Protein AF-A0A954GT41-F1 (afdb_monomer)

Nearest PDB structures (foldseek):
  7qv3-assembly1_w  TM=4.755E-01  e=2.250E+00  Bacillus subtilis subsp. subtilis str. 168
  8rwl-assembly1_B-2  TM=5.330E-01  e=7.667E+00  Methanopyrus kandleri
  9end-assembly1_A  TM=4.929E-01  e=8.667E+00  Methanopyrus kandleri

Foldseek 3Di:
DDDDDDDPPDDDDDDDDDDDDPPPPPDDPRADEWEWEQALAFIDTNLQDGDDPVRVLVVLQPDPDAQRYEYEYEYAPNCVVVCVVVVVVVVVVVCVVVSSYNYYHYHYAPNQLNVLRNPDNDNVSSDFDPVQKQKAFEAFPVRAGDWFKKKFKAWFRDPVDPAQEDEFEDDLQDTPRCSNTDIDTQHPRRMDIDGDDPPTWIKMWITDNQRAIFIGTPVVCVVHRYTYGDGDDDDDDDDDDPPDPDDDDWDWDWDPDDPSGGIYIYGYDVVVVVVVVVVVVVVDD

pLDDT: mean 80.92, std 22.07, range [23.19, 98.75]

Mean predicted aligned error: 10.31 Å

Radius of gyration: 21.79 Å; Cα contacts (8 Å, |Δi|>4): 474; chains: 1; bounding box: 55×45×55 Å

Structure (mmCIF, N/CA/C/O backbone):
data_AF-A0A954GT41-F1
#
_entry.id   AF-A0A954GT41-F1
#
loop_
_atom_site.group_PDB
_atom_site.id
_atom_site.type_symbol
_atom_site.label_atom_id
_atom_site.label_alt_id
_atom_site.label_comp_id
_atom_site.label_asym_id
_atom_site.label_entity_id
_atom_site.label_seq_id
_atom_site.pdbx_PDB_ins_code
_atom_site.Cartn_x
_atom_site.Cartn_y
_atom_site.Cartn_z
_atom_site.occupancy
_atom_site.B_iso_or_equiv
_atom_site.auth_seq_id
_atom_site.auth_comp_id
_atom_site.auth_asym_id
_atom_site.auth_atom_id
_atom_site.pdbx_PDB_model_num
ATOM 1 N N . MET A 1 1 ? 7.060 -21.396 -11.805 1.00 31.86 1 MET A N 1
ATOM 2 C CA . MET A 1 1 ? 6.101 -21.043 -10.735 1.00 31.86 1 MET A CA 1
ATOM 3 C C . MET A 1 1 ? 4.847 -20.496 -11.400 1.00 31.86 1 MET A C 1
ATOM 5 O O . MET A 1 1 ? 4.968 -19.673 -12.294 1.00 31.86 1 MET A O 1
ATOM 9 N N . SER A 1 2 ? 3.687 -21.066 -11.076 1.00 24.02 2 SER A N 1
ATOM 10 C CA . SER A 1 2 ? 2.412 -20.872 -11.783 1.00 24.02 2 SER A CA 1
ATOM 11 C C . SER A 1 2 ? 1.725 -19.579 -11.338 1.00 24.02 2 SER A C 1
ATOM 13 O O . SER A 1 2 ? 1.375 -19.460 -10.168 1.00 24.02 2 SER A O 1
ATOM 15 N N . VAL A 1 3 ? 1.508 -18.632 -12.254 1.00 31.17 3 VAL A N 1
ATOM 16 C CA . VAL A 1 3 ? 0.655 -17.455 -12.025 1.00 31.17 3 VAL A CA 1
ATOM 17 C C . VAL A 1 3 ? -0.793 -17.866 -12.289 1.00 31.17 3 VAL A C 1
ATOM 19 O O . VAL A 1 3 ? -1.130 -18.277 -13.398 1.00 31.17 3 VAL A O 1
ATOM 22 N N . GLN A 1 4 ? -1.649 -17.787 -11.270 1.00 28.09 4 GLN A N 1
ATOM 23 C CA . GLN A 1 4 ? -3.093 -17.951 -11.434 1.00 28.09 4 GLN A CA 1
ATOM 24 C C . GLN A 1 4 ? -3.654 -16.752 -12.206 1.00 28.09 4 GLN A C 1
ATOM 26 O O . GLN A 1 4 ? -3.655 -15.626 -11.711 1.00 28.09 4 GLN A O 1
ATOM 31 N N . CYS A 1 5 ? -4.168 -17.004 -13.411 1.00 27.25 5 CYS A N 1
ATOM 32 C CA . CYS A 1 5 ? -5.147 -16.117 -14.029 1.00 27.25 5 CYS A CA 1
ATOM 33 C C . CYS A 1 5 ? -6.387 -16.106 -13.126 1.00 27.25 5 CYS A C 1
ATOM 35 O O . CYS A 1 5 ? -6.943 -17.165 -12.831 1.00 27.25 5 CYS A O 1
ATOM 37 N N . ARG A 1 6 ? -6.804 -14.931 -12.645 1.00 33.41 6 ARG A N 1
ATOM 38 C CA . ARG A 1 6 ? -8.029 -14.795 -11.847 1.00 33.41 6 ARG A CA 1
ATOM 39 C C . ARG A 1 6 ? -9.243 -15.087 -12.732 1.00 33.41 6 ARG A C 1
ATOM 41 O O . ARG A 1 6 ? -9.696 -14.215 -13.464 1.00 33.41 6 ARG A O 1
ATOM 48 N N . ALA A 1 7 ? -9.772 -16.303 -12.643 1.00 27.45 7 ALA A N 1
ATOM 49 C CA . ALA A 1 7 ? -11.133 -16.603 -13.062 1.00 27.45 7 ALA A CA 1
ATOM 50 C C . ALA A 1 7 ? -12.075 -16.202 -11.917 1.00 27.45 7 ALA A C 1
ATOM 52 O O . ALA A 1 7 ? -12.096 -16.840 -10.865 1.00 27.45 7 ALA A O 1
ATOM 53 N N . LEU A 1 8 ? -12.831 -15.119 -12.099 1.00 29.30 8 LEU A N 1
ATOM 54 C CA . LEU A 1 8 ? -13.978 -14.804 -11.247 1.00 29.30 8 LEU A CA 1
ATOM 55 C C . LEU A 1 8 ? -15.104 -15.780 -11.608 1.00 29.30 8 LEU A C 1
ATOM 57 O O . LEU A 1 8 ? -15.900 -15.523 -12.507 1.00 29.30 8 LEU A O 1
ATOM 61 N N . ALA A 1 9 ? -15.154 -16.924 -10.926 1.00 24.55 9 ALA A N 1
ATOM 62 C CA . ALA A 1 9 ? -16.290 -17.832 -11.004 1.00 24.55 9 ALA A CA 1
ATOM 63 C C . ALA A 1 9 ? -17.460 -17.234 -10.206 1.00 24.55 9 ALA A C 1
ATOM 65 O O . ALA A 1 9 ? -17.608 -17.472 -9.010 1.00 24.55 9 ALA A O 1
ATOM 66 N N . VAL A 1 10 ? -18.293 -16.430 -10.869 1.00 28.48 10 VAL A N 1
ATOM 67 C CA . VAL A 1 10 ? -19.591 -16.026 -10.319 1.00 28.48 10 VAL A CA 1
ATOM 68 C C . VAL A 1 10 ? -20.533 -17.219 -10.441 1.00 28.48 10 VAL A C 1
ATOM 70 O O . VAL A 1 10 ? -20.985 -17.577 -11.526 1.00 28.48 10 VAL A O 1
ATOM 73 N N . SER A 1 11 ? -20.815 -17.856 -9.308 1.00 26.33 11 SER A N 1
ATOM 74 C CA . SER A 1 11 ? -21.839 -18.890 -9.203 1.00 26.33 11 SER A CA 1
ATOM 75 C C . SER A 1 11 ? -23.217 -18.222 -9.270 1.00 26.33 11 SER A C 1
ATOM 77 O O . SER A 1 11 ? -23.680 -17.649 -8.286 1.00 26.33 11 SER A O 1
ATOM 79 N N . MET A 1 12 ? -23.871 -18.256 -10.435 1.00 26.44 12 MET A N 1
ATOM 80 C CA . MET A 1 12 ? -25.303 -17.964 -10.546 1.00 26.44 12 MET A CA 1
ATOM 81 C C . MET A 1 12 ? -26.075 -19.232 -10.885 1.00 26.44 12 MET A C 1
ATOM 83 O O . MET A 1 12 ? -25.913 -19.850 -11.937 1.00 26.44 12 MET A O 1
ATOM 87 N N . LEU A 1 13 ? -26.953 -19.591 -9.956 1.00 25.86 13 LEU A N 1
ATOM 88 C CA . LEU A 1 13 ? -27.969 -20.608 -10.121 1.00 25.86 13 LEU A CA 1
ATOM 89 C C . LEU A 1 13 ? -29.106 -20.059 -11.009 1.00 25.86 13 LEU A C 1
ATOM 91 O O . LEU A 1 13 ? -29.723 -19.053 -10.677 1.00 25.86 13 LEU A O 1
ATOM 95 N N . ALA A 1 14 ? -29.406 -20.815 -12.067 1.00 26.77 14 ALA A N 1
ATOM 96 C CA . ALA A 1 14 ? -30.676 -20.923 -12.797 1.00 26.77 14 ALA A CA 1
ATOM 97 C C . ALA A 1 14 ? -31.157 -19.776 -13.720 1.00 26.77 14 ALA A C 1
ATOM 99 O O . ALA A 1 14 ? -31.756 -18.799 -13.287 1.00 26.77 14 ALA A O 1
ATOM 100 N N . CYS A 1 15 ? -31.170 -20.065 -15.027 1.00 23.19 15 CYS A N 1
ATOM 101 C CA . CYS A 1 15 ? -32.440 -20.214 -15.751 1.00 23.19 15 CYS A CA 1
ATOM 102 C C . CYS A 1 15 ? -32.255 -21.098 -16.993 1.00 23.19 15 CYS A C 1
ATOM 104 O O . CYS A 1 15 ? -31.538 -20.761 -17.930 1.00 23.19 15 CYS A O 1
ATOM 106 N N . LEU A 1 16 ? -32.904 -22.262 -16.979 1.00 28.22 16 LEU A N 1
ATOM 107 C CA . LEU A 1 16 ? -32.951 -23.193 -18.097 1.00 28.22 16 LEU A CA 1
ATOM 108 C C . LEU A 1 16 ? -34.039 -22.706 -19.070 1.00 28.22 16 LEU A C 1
ATOM 110 O O . LEU A 1 16 ? -35.223 -22.917 -18.820 1.00 28.22 16 LEU A O 1
ATOM 114 N N . VAL A 1 17 ? -33.656 -22.062 -20.174 1.00 27.36 17 VAL A N 1
ATOM 115 C CA . VAL A 1 17 ? -34.543 -21.883 -21.334 1.00 27.36 17 VAL A CA 1
ATOM 116 C C . VAL A 1 17 ? -34.013 -22.764 -22.456 1.00 27.36 17 VAL A C 1
ATOM 118 O O . VAL A 1 17 ? -32.993 -22.488 -23.081 1.00 27.36 17 VAL A O 1
ATOM 121 N N . LEU A 1 18 ? -34.713 -23.876 -22.674 1.00 33.94 18 LEU A N 1
ATOM 122 C CA . LEU A 1 18 ? -34.523 -24.766 -23.810 1.00 33.94 18 LEU A CA 1
ATOM 123 C C . LEU A 1 18 ? -34.956 -24.043 -25.089 1.00 33.94 18 LEU A C 1
ATOM 125 O O . LEU A 1 18 ? -36.138 -24.055 -25.405 1.00 33.94 18 LEU A O 1
ATOM 129 N N . TYR A 1 19 ? -34.021 -23.464 -25.841 1.00 29.47 19 TYR A N 1
ATOM 130 C CA . TYR A 1 19 ? -34.183 -23.272 -27.285 1.00 29.47 19 TYR A CA 1
ATOM 131 C C . TYR A 1 19 ? -32.833 -23.423 -27.991 1.00 29.47 19 TYR A C 1
ATOM 133 O O . TYR A 1 19 ? -31.827 -22.840 -27.599 1.00 29.47 19 TYR A O 1
ATOM 141 N N . GLY A 1 20 ? -32.814 -24.294 -29.001 1.00 32.44 20 GLY A N 1
ATOM 142 C CA . GLY A 1 20 ? -31.617 -24.726 -29.710 1.00 32.44 20 GLY A CA 1
ATOM 143 C C . GLY A 1 20 ? -30.886 -23.583 -30.410 1.00 32.44 20 GLY A C 1
ATOM 144 O O . GLY A 1 20 ? -31.425 -22.931 -31.296 1.00 32.44 20 GLY A O 1
ATOM 145 N N . GLY A 1 21 ? -29.624 -23.409 -30.036 1.00 27.28 21 GLY 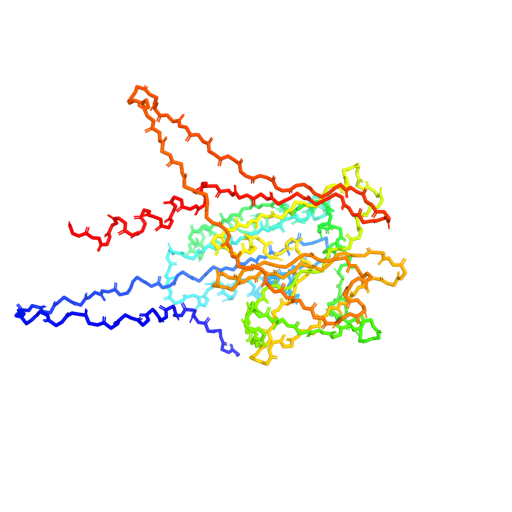A N 1
ATOM 146 C CA . GLY A 1 21 ? -28.668 -22.520 -30.679 1.00 27.28 21 GLY A CA 1
ATOM 147 C C . GLY A 1 21 ? -27.420 -22.460 -29.811 1.00 27.28 21 GLY A C 1
ATOM 148 O O . GLY A 1 21 ? -27.446 -21.876 -28.735 1.00 27.28 21 GLY A O 1
ATOM 149 N N . ARG A 1 22 ? -26.334 -23.116 -30.235 1.00 29.84 22 ARG A N 1
ATOM 150 C CA . ARG A 1 22 ? -25.018 -23.000 -29.588 1.00 29.84 22 ARG A CA 1
ATOM 151 C C . ARG A 1 22 ? -24.568 -21.535 -29.660 1.00 29.84 22 ARG A C 1
ATOM 153 O O . ARG A 1 22 ? -23.962 -21.138 -30.648 1.00 29.84 22 ARG A O 1
ATOM 160 N N . SER A 1 23 ? -24.847 -20.754 -28.622 1.00 30.47 23 SER A N 1
ATOM 161 C CA . SER A 1 23 ? -24.095 -19.538 -28.329 1.00 30.47 23 SER A CA 1
ATOM 162 C C . SER A 1 23 ? -22.904 -19.955 -27.479 1.00 30.47 23 SER A C 1
ATOM 164 O O . SER A 1 23 ? -23.023 -20.201 -26.280 1.00 30.47 23 SER A O 1
ATOM 166 N N . VAL A 1 24 ? -21.760 -20.148 -28.133 1.00 30.77 24 VAL A N 1
ATOM 167 C CA . VAL A 1 24 ? -20.475 -20.216 -27.440 1.00 30.77 24 VAL A CA 1
ATOM 168 C C . VAL A 1 24 ? -20.160 -18.772 -27.074 1.00 30.77 24 VAL A C 1
ATOM 170 O O . VAL A 1 24 ? -19.667 -18.021 -27.913 1.00 30.77 24 VAL A O 1
ATOM 173 N N . MET A 1 25 ? -20.525 -18.353 -25.861 1.00 30.89 25 MET A N 1
ATOM 174 C CA . MET A 1 25 ? -20.017 -17.101 -25.310 1.00 30.89 25 MET A CA 1
ATOM 175 C C . MET A 1 25 ? -18.508 -17.277 -25.175 1.00 30.89 25 MET A C 1
ATOM 177 O O . MET A 1 25 ? -18.042 -18.038 -24.331 1.00 30.89 25 MET A O 1
ATOM 181 N N . ALA A 1 26 ? -17.751 -16.665 -26.081 1.00 33.31 26 ALA A N 1
ATOM 182 C CA . ALA A 1 26 ? -16.314 -16.576 -25.933 1.00 33.31 26 ALA A CA 1
ATOM 183 C C . ALA A 1 26 ? -16.053 -15.730 -24.682 1.00 33.31 26 ALA A C 1
ATOM 185 O O . ALA A 1 26 ? -16.355 -14.537 -24.681 1.00 33.31 26 ALA A O 1
ATOM 186 N N . GLU A 1 27 ? -15.550 -16.356 -23.616 1.00 39.56 27 GLU A N 1
ATOM 187 C CA . GLU A 1 27 ? -14.891 -15.629 -22.532 1.00 39.56 27 GLU A CA 1
ATOM 188 C C . GLU A 1 27 ? -13.861 -14.702 -23.180 1.00 39.56 27 GLU A C 1
ATOM 190 O O . GLU A 1 27 ? -12.984 -15.156 -23.923 1.00 39.56 27 GLU A O 1
ATOM 195 N N . GLU A 1 28 ? -13.994 -13.392 -22.965 1.00 44.53 28 GLU A N 1
ATOM 196 C CA . GLU A 1 28 ? -12.934 -12.480 -23.367 1.00 44.53 28 GLU A CA 1
ATOM 197 C C . GLU A 1 28 ? -11.640 -12.917 -22.668 1.00 44.53 28 GLU A C 1
ATOM 199 O O . GLU A 1 28 ? -11.657 -13.164 -21.458 1.00 44.53 28 GLU A O 1
ATOM 204 N N . PRO A 1 29 ? -10.517 -13.040 -23.396 1.00 46.19 29 PRO A N 1
ATOM 205 C CA . PRO A 1 29 ? -9.272 -13.466 -22.783 1.00 46.19 29 PRO A CA 1
ATOM 206 C C . PRO A 1 29 ? -8.883 -12.478 -21.681 1.00 46.19 29 PRO A C 1
ATOM 208 O O . PRO A 1 29 ? -8.817 -11.272 -21.927 1.00 46.19 29 PRO A O 1
ATOM 211 N N . ALA A 1 30 ? -8.616 -13.001 -20.481 1.00 52.28 30 ALA A N 1
ATOM 212 C CA . ALA A 1 30 ? -8.139 -12.220 -19.345 1.00 52.28 30 ALA A CA 1
ATOM 213 C C . ALA A 1 30 ? -6.923 -11.365 -19.752 1.00 52.28 30 ALA A C 1
ATOM 215 O O . ALA A 1 30 ? -5.971 -11.888 -20.344 1.00 52.28 30 ALA A O 1
ATOM 216 N N . SER A 1 31 ? -6.954 -10.060 -19.451 1.00 58.28 31 SER A N 1
ATOM 217 C CA . SER A 1 31 ? -5.771 -9.208 -19.590 1.00 58.28 31 SER A CA 1
ATOM 218 C C . SER A 1 31 ? -4.722 -9.645 -18.570 1.00 58.28 31 SER A C 1
ATOM 220 O O . SER A 1 31 ? -5.033 -9.942 -17.415 1.00 58.28 31 SER A O 1
ATOM 222 N N . CYS A 1 32 ? -3.472 -9.747 -19.011 1.00 65.56 32 CYS A N 1
ATOM 223 C CA . CYS A 1 32 ? -2.341 -10.002 -18.133 1.00 65.56 32 CYS A CA 1
ATOM 224 C C . CYS A 1 32 ? -1.649 -8.670 -17.858 1.00 65.56 32 CYS A C 1
ATOM 226 O O . CYS A 1 32 ? -0.689 -8.312 -18.533 1.00 65.56 32 CYS A O 1
ATOM 228 N N . ASP A 1 33 ? -2.160 -7.933 -16.879 1.00 82.69 33 ASP A N 1
ATOM 229 C CA . ASP A 1 33 ? -1.591 -6.650 -16.474 1.00 82.69 33 ASP A CA 1
ATOM 230 C C . ASP A 1 33 ? -0.697 -6.846 -15.244 1.00 82.69 33 ASP A C 1
ATOM 232 O O . ASP A 1 33 ? -1.011 -7.642 -14.355 1.00 82.69 33 ASP A O 1
ATOM 236 N N . PHE A 1 34 ? 0.432 -6.139 -15.199 1.00 88.94 34 PHE A N 1
ATOM 237 C CA . PHE A 1 34 ? 1.260 -6.052 -13.996 1.00 88.94 34 PHE A CA 1
ATOM 238 C C . PHE A 1 34 ? 1.882 -4.669 -13.846 1.00 88.94 34 PHE A C 1
ATOM 240 O O . PHE A 1 34 ? 2.013 -3.901 -14.805 1.00 88.94 34 PHE A O 1
ATOM 247 N N . SER A 1 35 ? 2.298 -4.369 -12.625 1.00 93.88 35 SER A N 1
ATOM 248 C CA . SER A 1 35 ? 2.938 -3.118 -12.259 1.00 93.88 35 SER A CA 1
ATOM 249 C C . SER A 1 35 ? 4.426 -3.296 -11.991 1.00 93.88 35 SER A C 1
ATOM 251 O O . SER A 1 35 ? 4.867 -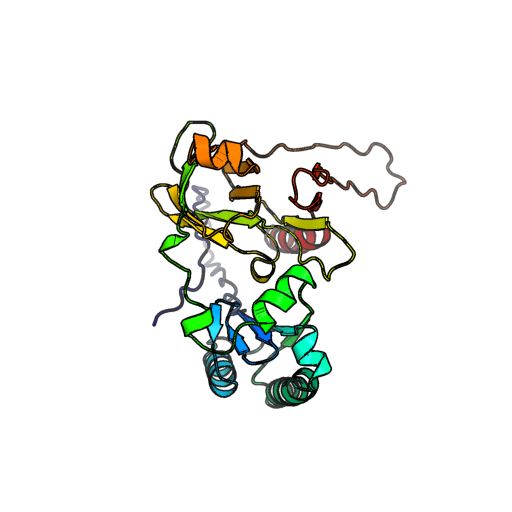4.298 -11.426 1.00 93.88 35 SER A O 1
ATOM 253 N N . VAL A 1 36 ? 5.206 -2.285 -12.356 1.00 96.31 36 VAL A N 1
ATOM 254 C CA . VAL A 1 36 ? 6.630 -2.177 -12.046 1.00 96.31 36 VAL A CA 1
ATOM 255 C C . VAL A 1 36 ? 6.866 -0.858 -11.334 1.00 96.31 36 VAL A C 1
ATOM 257 O O . VAL A 1 36 ? 6.610 0.212 -11.890 1.00 96.31 36 VAL A O 1
ATOM 260 N N . VAL A 1 37 ? 7.402 -0.925 -10.120 1.00 97.38 37 VAL A N 1
ATOM 261 C CA . VAL A 1 37 ? 7.930 0.256 -9.441 1.00 97.38 37 VAL A CA 1
ATOM 262 C C . VAL A 1 37 ? 9.377 0.449 -9.874 1.00 97.38 37 VAL A C 1
ATOM 264 O O . VAL A 1 37 ? 10.240 -0.402 -9.658 1.00 97.38 37 VAL A O 1
ATOM 267 N N . VAL A 1 38 ? 9.641 1.586 -10.505 1.00 97.50 38 VAL A N 1
ATOM 268 C CA . VAL A 1 38 ? 10.973 2.049 -10.873 1.00 97.50 38 VAL A CA 1
ATOM 269 C C . VAL A 1 38 ? 11.489 2.914 -9.728 1.00 97.50 38 VAL A C 1
ATOM 271 O O . VAL A 1 38 ? 11.198 4.109 -9.666 1.00 97.50 38 VAL A O 1
ATOM 274 N N . ALA A 1 39 ? 12.231 2.285 -8.818 1.00 97.25 39 ALA A N 1
ATOM 275 C CA . ALA A 1 39 ? 12.845 2.930 -7.664 1.00 97.25 39 ALA A CA 1
ATOM 276 C C . ALA A 1 39 ? 14.279 3.385 -7.970 1.00 97.25 39 ALA A C 1
ATOM 278 O O . ALA A 1 39 ? 14.892 2.963 -8.960 1.00 97.25 39 ALA A O 1
ATOM 279 N N . LYS A 1 40 ? 14.845 4.219 -7.093 1.00 96.62 40 LYS A N 1
ATOM 280 C CA . LYS A 1 40 ? 16.199 4.775 -7.221 1.00 96.62 40 LYS A CA 1
ATOM 281 C C . LYS A 1 40 ? 17.251 3.715 -7.543 1.00 96.62 40 LYS A C 1
ATOM 283 O O . LYS A 1 40 ? 18.024 3.894 -8.484 1.00 96.62 40 LYS A O 1
ATOM 288 N N . HIS A 1 41 ? 17.248 2.609 -6.800 1.00 96.69 41 HIS A N 1
ATOM 289 C CA . HIS A 1 41 ? 18.272 1.566 -6.892 1.00 96.69 41 HIS A CA 1
ATOM 290 C C . HIS A 1 41 ? 17.798 0.358 -7.712 1.00 96.69 41 HIS A C 1
ATOM 292 O O . HIS A 1 41 ? 18.508 -0.086 -8.609 1.00 96.69 41 HIS A O 1
ATOM 298 N N . VAL A 1 42 ? 16.547 -0.082 -7.545 1.00 97.19 42 VAL A N 1
ATOM 299 C CA . VAL A 1 42 ? 16.034 -1.349 -8.111 1.00 97.19 42 VAL A CA 1
ATOM 300 C C . VAL A 1 42 ? 14.806 -1.171 -9.018 1.00 97.19 42 VAL A C 1
ATOM 302 O O . VAL A 1 42 ? 14.261 -0.072 -9.126 1.00 97.19 42 VAL A O 1
ATOM 305 N N . LEU A 1 43 ? 14.403 -2.232 -9.723 1.00 97.81 43 LEU A N 1
ATOM 306 C CA . LEU A 1 43 ? 13.068 -2.373 -10.318 1.00 97.81 43 LEU A CA 1
ATOM 307 C C . LEU A 1 43 ? 12.302 -3.402 -9.497 1.00 97.81 43 LEU A C 1
ATOM 309 O O . LEU A 1 43 ? 12.869 -4.440 -9.167 1.00 97.81 43 LEU A O 1
ATOM 313 N N . LEU A 1 44 ? 11.043 -3.123 -9.173 1.00 97.44 44 LEU A N 1
ATOM 314 C CA . LEU A 1 44 ? 10.231 -4.002 -8.337 1.00 97.44 44 LEU A CA 1
ATOM 315 C C . LEU A 1 44 ? 8.960 -4.420 -9.065 1.00 97.44 44 LEU A C 1
ATOM 317 O O . LEU A 1 44 ? 8.085 -3.590 -9.321 1.00 97.44 44 LEU A O 1
ATOM 321 N N . LEU A 1 45 ? 8.838 -5.711 -9.355 1.00 95.25 45 LEU A N 1
ATOM 322 C CA . LEU A 1 45 ? 7.615 -6.302 -9.878 1.00 95.25 45 LEU A CA 1
ATOM 323 C C . LEU A 1 45 ? 6.560 -6.337 -8.768 1.00 95.25 45 LEU A C 1
ATOM 325 O O . LEU A 1 45 ? 6.818 -6.836 -7.670 1.00 95.25 45 LEU A O 1
ATOM 329 N N . GLU A 1 46 ? 5.388 -5.760 -9.043 1.00 92.88 46 GLU A N 1
ATOM 330 C CA . GLU A 1 46 ? 4.280 -5.608 -8.085 1.00 92.88 46 GLU A CA 1
ATOM 331 C C . GLU A 1 46 ? 4.709 -4.994 -6.740 1.00 92.88 46 GLU A C 1
ATOM 333 O O . GLU A 1 46 ? 4.109 -5.254 -5.696 1.00 92.88 46 GLU A O 1
ATOM 338 N N . GLY A 1 47 ? 5.794 -4.208 -6.747 1.00 93.12 47 GLY A N 1
ATOM 339 C CA . GLY A 1 47 ? 6.367 -3.614 -5.542 1.00 93.12 47 GLY A CA 1
ATOM 340 C C . GLY A 1 47 ? 6.918 -4.624 -4.525 1.00 93.12 47 GLY A C 1
ATOM 341 O O . GLY A 1 47 ? 7.108 -4.246 -3.371 1.00 93.12 47 GLY A O 1
ATOM 342 N N . ARG A 1 48 ? 7.125 -5.894 -4.904 1.00 92.94 48 ARG A N 1
ATOM 343 C CA . ARG A 1 48 ? 7.431 -6.998 -3.971 1.00 92.94 48 ARG A CA 1
ATOM 344 C C . ARG A 1 48 ? 8.657 -7.827 -4.334 1.00 92.94 48 ARG A C 1
ATOM 346 O O . ARG A 1 48 ? 9.207 -8.473 -3.451 1.00 92.94 48 ARG A O 1
ATOM 353 N N . GLU A 1 49 ? 9.070 -7.833 -5.595 1.00 95.38 49 GLU A N 1
ATOM 354 C CA . GLU A 1 49 ? 10.175 -8.665 -6.078 1.00 95.38 49 GLU A CA 1
ATOM 355 C C . GLU A 1 49 ? 11.154 -7.813 -6.881 1.00 95.38 49 GLU A C 1
ATOM 357 O O . GLU A 1 49 ? 10.743 -7.156 -7.836 1.00 95.38 49 GLU A O 1
ATOM 362 N N . ILE A 1 50 ? 12.437 -7.812 -6.502 1.00 97.38 50 ILE A N 1
ATOM 363 C CA . ILE A 1 50 ? 13.473 -7.146 -7.300 1.00 97.38 50 ILE A CA 1
ATOM 364 C C . ILE A 1 50 ? 13.670 -7.936 -8.587 1.00 97.38 50 ILE A C 1
ATOM 366 O O . ILE A 1 50 ? 13.980 -9.123 -8.548 1.00 97.38 50 ILE A O 1
ATOM 370 N N . VAL A 1 51 ? 13.531 -7.249 -9.714 1.00 97.50 51 VAL A N 1
ATOM 371 C CA . VAL A 1 51 ? 13.679 -7.818 -11.054 1.00 97.50 51 VAL A CA 1
ATOM 372 C C . VAL A 1 51 ? 14.681 -7.013 -11.872 1.00 97.50 51 VAL A C 1
ATOM 374 O O . VAL A 1 51 ? 14.911 -5.826 -11.627 1.00 97.50 51 VAL A O 1
ATOM 377 N N . SER A 1 52 ? 15.287 -7.650 -12.865 1.00 96.62 52 SER A N 1
ATOM 378 C CA . SER A 1 52 ? 16.040 -6.962 -13.909 1.00 96.62 52 SER A CA 1
ATOM 379 C C . SER A 1 52 ? 15.110 -6.466 -15.024 1.00 96.62 52 SER A C 1
ATOM 381 O O . SER A 1 52 ? 13.921 -6.786 -15.077 1.00 96.62 52 SER A O 1
ATOM 383 N N . TRP A 1 53 ? 15.654 -5.666 -15.942 1.00 95.19 53 TRP A N 1
ATOM 384 C CA . TRP A 1 53 ? 14.920 -5.294 -17.152 1.00 95.19 53 TRP A CA 1
ATOM 385 C C . TRP A 1 53 ? 14.621 -6.511 -18.042 1.00 95.19 53 TRP A C 1
ATOM 387 O O . TRP A 1 53 ? 13.512 -6.631 -18.560 1.00 95.19 53 TRP A O 1
ATOM 397 N N . ASP A 1 54 ? 15.578 -7.431 -18.165 1.00 94.44 54 ASP A N 1
ATOM 398 C CA . ASP A 1 54 ? 15.441 -8.632 -18.992 1.00 94.44 54 ASP A CA 1
ATOM 399 C C . ASP A 1 54 ? 14.326 -9.546 -18.457 1.00 94.44 54 ASP A C 1
ATOM 401 O O . ASP A 1 54 ? 13.561 -10.106 -19.241 1.00 94.44 54 ASP A O 1
ATOM 405 N N . ASP A 1 55 ? 14.157 -9.621 -17.130 1.00 94.75 55 ASP A N 1
ATOM 406 C CA . ASP A 1 55 ? 13.048 -10.352 -16.500 1.00 94.75 55 ASP A CA 1
ATOM 407 C C . ASP A 1 55 ? 11.684 -9.750 -16.876 1.00 94.75 55 ASP A C 1
ATOM 409 O O . ASP A 1 55 ? 10.735 -10.480 -17.175 1.00 94.75 55 ASP A O 1
ATOM 413 N N . ILE A 1 56 ? 11.574 -8.414 -16.896 1.00 92.12 56 ILE A N 1
ATOM 414 C CA . ILE A 1 56 ? 10.351 -7.707 -17.316 1.00 92.12 56 ILE A CA 1
ATOM 415 C C . ILE A 1 56 ? 10.060 -8.013 -18.783 1.00 92.12 56 ILE A C 1
ATOM 417 O O . ILE A 1 56 ? 8.935 -8.377 -19.126 1.00 92.12 56 ILE A O 1
ATOM 421 N N . GLU A 1 57 ? 11.063 -7.901 -19.650 1.00 90.25 57 GLU A N 1
ATOM 422 C CA . GLU A 1 57 ? 10.920 -8.182 -21.074 1.00 90.25 57 GLU A CA 1
ATOM 423 C C . GLU A 1 57 ? 10.502 -9.635 -21.329 1.00 90.25 57 GLU A C 1
ATOM 425 O O . GLU A 1 57 ? 9.558 -9.888 -22.086 1.00 90.25 57 GLU A O 1
ATOM 430 N N . GLN A 1 58 ? 11.144 -10.594 -20.659 1.00 89.31 58 GLN A N 1
ATOM 431 C CA . GLN A 1 58 ? 10.779 -12.004 -20.740 1.00 89.31 58 GLN A CA 1
ATOM 432 C C . GLN A 1 58 ? 9.336 -12.230 -20.273 1.00 89.31 58 GLN A C 1
ATOM 434 O O . GLN A 1 58 ? 8.584 -12.956 -20.930 1.00 89.31 58 GLN A O 1
ATOM 439 N N . LYS A 1 59 ? 8.923 -11.585 -19.175 1.00 88.25 59 LYS A N 1
ATOM 440 C CA . LYS A 1 59 ? 7.557 -11.680 -18.649 1.00 88.25 59 LYS A CA 1
ATOM 441 C C . LYS A 1 59 ? 6.535 -11.154 -19.652 1.00 88.25 59 LYS A C 1
ATOM 443 O O . LYS A 1 59 ? 5.556 -11.846 -19.919 1.00 88.25 59 LYS A O 1
ATOM 448 N N . VAL A 1 60 ? 6.783 -10.000 -20.267 1.00 86.31 60 VAL A N 1
ATOM 449 C CA . VAL A 1 60 ? 5.900 -9.448 -21.306 1.00 86.31 60 VAL A CA 1
ATOM 450 C C . VAL A 1 60 ? 5.820 -10.379 -22.518 1.00 86.31 60 VAL A C 1
ATOM 452 O O . VAL A 1 60 ? 4.727 -10.688 -22.988 1.00 86.31 60 VAL A O 1
ATOM 455 N N . ARG A 1 61 ? 6.961 -10.883 -23.005 1.00 85.00 61 ARG A N 1
ATOM 456 C CA . ARG A 1 61 ? 7.014 -11.816 -24.147 1.00 85.00 61 ARG A CA 1
ATOM 457 C C . ARG A 1 61 ? 6.294 -13.141 -23.869 1.00 85.00 61 ARG A C 1
ATOM 459 O O . ARG A 1 61 ? 5.874 -13.807 -24.810 1.00 85.00 61 ARG A O 1
ATOM 466 N N . SER A 1 62 ? 6.160 -13.529 -22.599 1.00 85.00 62 SER A N 1
ATOM 467 C CA . SER A 1 62 ? 5.460 -14.752 -22.187 1.00 85.00 62 SER A CA 1
ATOM 468 C C . SER A 1 62 ? 3.934 -14.643 -22.210 1.00 85.00 62 SER A C 1
ATOM 470 O O . SER A 1 62 ? 3.252 -15.649 -21.998 1.00 85.00 62 SER A O 1
ATOM 472 N N . PHE A 1 63 ? 3.376 -13.454 -22.453 1.00 78.81 63 PHE A N 1
ATOM 473 C CA . PHE A 1 63 ? 1.935 -13.287 -22.424 1.00 78.81 63 PHE A CA 1
ATOM 474 C C . PHE A 1 63 ? 1.232 -14.060 -23.553 1.00 78.81 63 PHE A C 1
ATOM 476 O O . PHE A 1 63 ? 1.590 -13.917 -24.723 1.00 78.81 63 PHE A O 1
ATOM 483 N N . PRO A 1 64 ? 0.197 -14.857 -23.224 1.00 68.50 64 PRO A N 1
ATOM 484 C CA . PRO A 1 64 ? -0.439 -15.774 -24.171 1.00 68.50 64 PRO A CA 1
ATOM 485 C C . PRO A 1 64 ? -1.276 -15.069 -25.247 1.00 68.50 64 PRO A C 1
ATOM 487 O O . PRO A 1 64 ? -1.521 -15.635 -26.308 1.00 68.50 64 PRO A O 1
ATOM 490 N N . ASN A 1 65 ? -1.713 -13.835 -24.989 1.00 59.47 65 ASN A N 1
ATOM 491 C CA . ASN A 1 65 ? -2.623 -13.083 -25.846 1.00 59.47 65 ASN A CA 1
ATOM 492 C C . ASN A 1 65 ? -1.969 -11.752 -26.195 1.00 59.47 65 ASN A C 1
ATOM 494 O O . ASN A 1 65 ? -1.658 -11.011 -25.276 1.00 59.47 65 ASN A O 1
ATOM 498 N N . GLY A 1 66 ? -1.770 -11.448 -27.481 1.00 56.84 66 GLY A N 1
ATOM 499 C CA . GLY A 1 66 ? -1.017 -10.275 -27.941 1.00 56.84 66 GLY A CA 1
ATOM 500 C C . GLY A 1 66 ? -1.514 -8.901 -27.430 1.00 56.84 66 GLY A C 1
ATOM 501 O O . GLY A 1 66 ? -1.258 -8.536 -26.287 1.00 56.84 66 GLY A O 1
ATOM 502 N N . PRO A 1 67 ? -2.148 -8.063 -28.270 1.00 53.09 67 PRO A N 1
ATOM 503 C CA . PRO A 1 67 ? -2.256 -6.615 -28.067 1.00 53.09 67 PRO A CA 1
ATOM 504 C C . PRO A 1 67 ? -3.265 -6.150 -26.982 1.00 53.09 67 PRO A C 1
ATOM 506 O O . PRO A 1 67 ? -4.003 -5.200 -27.203 1.00 53.09 67 PRO A O 1
ATOM 509 N N . ARG A 1 68 ? -3.385 -6.814 -25.827 1.00 64.00 68 ARG A N 1
ATOM 510 C CA . ARG A 1 68 ? -4.302 -6.387 -24.742 1.00 64.00 68 ARG A CA 1
ATOM 511 C C . ARG A 1 68 ? -3.649 -6.242 -23.369 1.00 64.00 68 ARG A C 1
ATOM 513 O O . ARG A 1 68 ? -4.314 -5.783 -22.450 1.00 64.00 68 ARG A O 1
ATOM 520 N N . ASN A 1 69 ? -2.374 -6.592 -23.231 1.00 72.44 69 ASN A N 1
ATOM 521 C CA . ASN A 1 69 ? -1.677 -6.490 -21.951 1.00 72.44 69 ASN A CA 1
ATOM 522 C C . ASN A 1 69 ? -1.074 -5.099 -21.783 1.00 72.44 69 ASN A C 1
ATOM 524 O O . ASN A 1 69 ? -0.447 -4.572 -22.711 1.00 72.44 69 ASN A O 1
ATOM 528 N N . THR A 1 70 ? -1.246 -4.534 -20.595 1.00 81.88 70 THR A N 1
ATOM 529 C CA . THR A 1 70 ? -0.686 -3.244 -20.212 1.00 81.88 70 THR A CA 1
ATOM 530 C C . THR A 1 70 ? 0.271 -3.433 -19.048 1.00 81.88 70 THR A C 1
ATOM 532 O O . THR A 1 70 ? -0.044 -4.078 -18.051 1.00 81.88 70 THR A O 1
ATOM 535 N N . VAL A 1 71 ? 1.457 -2.838 -19.164 1.00 89.56 71 VAL A N 1
ATOM 536 C CA . VAL A 1 71 ? 2.383 -2.734 -18.033 1.00 89.56 71 VAL A CA 1
ATOM 537 C C . VAL A 1 71 ? 2.277 -1.339 -17.431 1.00 89.56 71 VAL A C 1
ATOM 539 O O . VAL A 1 71 ? 2.342 -0.331 -18.144 1.00 89.56 71 VAL A O 1
ATOM 542 N N . HIS A 1 72 ? 2.109 -1.281 -16.114 1.00 92.50 72 HIS A N 1
ATOM 543 C CA . HIS A 1 72 ? 1.995 -0.035 -15.367 1.00 92.50 72 HIS A CA 1
ATOM 544 C C . HIS A 1 72 ? 3.335 0.309 -14.712 1.00 92.50 72 HIS A C 1
ATOM 546 O O . HIS A 1 72 ? 3.762 -0.347 -13.767 1.00 92.50 72 HIS A O 1
ATOM 552 N N . PHE A 1 73 ? 4.015 1.343 -15.202 1.00 95.06 73 PHE A N 1
ATOM 553 C CA . PHE A 1 73 ? 5.287 1.800 -14.647 1.00 95.06 73 PHE A CA 1
ATOM 554 C C . PHE A 1 73 ? 5.070 2.965 -13.683 1.00 95.06 73 PHE A C 1
ATOM 556 O O . PHE A 1 73 ? 4.573 4.024 -14.070 1.00 95.06 73 PHE A O 1
ATOM 563 N N . TYR A 1 74 ? 5.494 2.794 -12.436 1.00 96.44 74 TYR A N 1
ATOM 564 C CA . TYR A 1 74 ? 5.444 3.826 -11.407 1.00 96.44 74 TYR A CA 1
ATOM 565 C C . TYR A 1 74 ? 6.855 4.293 -11.076 1.00 96.44 74 TYR A C 1
ATOM 567 O O . TYR A 1 74 ? 7.655 3.526 -10.550 1.00 96.44 74 TYR A O 1
ATOM 575 N N . PHE A 1 75 ? 7.171 5.550 -11.374 1.00 96.44 75 PHE A N 1
ATOM 576 C CA . PHE A 1 75 ? 8.498 6.109 -11.124 1.00 96.44 75 PHE A CA 1
ATOM 577 C C . PHE A 1 75 ? 8.516 6.861 -9.797 1.00 96.44 75 PHE A C 1
ATOM 579 O O . PHE A 1 75 ? 7.700 7.764 -9.587 1.00 96.44 75 PHE A O 1
ATOM 586 N N . THR A 1 76 ? 9.466 6.524 -8.927 1.00 96.25 76 THR A N 1
ATOM 587 C CA . THR A 1 76 ? 9.721 7.294 -7.706 1.00 96.25 76 THR A CA 1
ATOM 588 C C . THR A 1 76 ? 10.356 8.647 -8.029 1.00 96.25 76 THR A C 1
ATOM 590 O O . THR A 1 76 ? 10.930 8.847 -9.109 1.00 96.25 76 THR A O 1
ATOM 593 N N . SER A 1 77 ? 10.269 9.603 -7.101 1.00 93.50 77 SER A N 1
ATOM 594 C CA . SER A 1 77 ? 10.906 10.911 -7.285 1.00 93.50 77 SER A CA 1
ATOM 595 C C . SER A 1 77 ? 12.426 10.800 -7.444 1.00 93.50 77 SER A C 1
ATOM 597 O O . SER A 1 77 ? 12.993 11.480 -8.306 1.00 93.50 77 SER A O 1
ATOM 599 N N . ALA A 1 78 ? 13.094 9.907 -6.705 1.00 94.31 78 ALA A N 1
ATOM 600 C CA . ALA A 1 78 ? 14.542 9.763 -6.813 1.00 94.31 78 ALA A CA 1
ATOM 601 C C . ALA A 1 78 ? 14.996 9.009 -8.076 1.00 94.31 78 ALA A C 1
ATOM 603 O O . ALA A 1 78 ? 16.067 9.310 -8.602 1.00 94.31 78 ALA A O 1
ATOM 604 N N . ALA A 1 79 ? 14.182 8.095 -8.621 1.00 95.38 79 ALA A N 1
ATOM 605 C CA . ALA A 1 79 ? 14.452 7.491 -9.930 1.00 95.38 79 ALA A CA 1
ATOM 606 C C . ALA A 1 79 ? 14.366 8.507 -11.082 1.00 95.38 79 ALA A C 1
ATOM 608 O O . ALA A 1 79 ? 15.017 8.352 -12.114 1.00 95.38 79 ALA A O 1
ATOM 609 N N . ARG A 1 80 ? 13.550 9.556 -10.930 1.00 93.88 80 ARG A N 1
ATOM 610 C CA . ARG A 1 80 ? 13.508 10.668 -11.891 1.00 93.88 80 ARG A CA 1
ATOM 611 C C . ARG A 1 80 ? 14.723 11.573 -11.739 1.00 93.88 80 ARG A C 1
ATOM 613 O O . ARG A 1 80 ? 15.359 11.920 -12.726 1.00 93.88 80 ARG A O 1
ATOM 620 N N . SER A 1 81 ? 15.070 11.948 -10.511 1.00 93.31 81 SER A N 1
ATOM 621 C CA . SER A 1 81 ? 16.161 12.901 -10.280 1.00 93.31 81 SER A CA 1
ATOM 622 C C . SER A 1 81 ? 17.550 12.344 -10.612 1.00 93.31 81 SER A C 1
ATOM 624 O O . SER A 1 81 ? 18.447 13.124 -10.925 1.00 93.31 81 SER A O 1
ATOM 626 N N . ASN A 1 82 ? 17.735 11.019 -10.592 1.00 93.38 82 ASN A N 1
ATOM 627 C CA . ASN A 1 82 ? 19.003 10.373 -10.943 1.00 93.38 82 ASN A CA 1
ATOM 628 C C . ASN A 1 82 ? 19.114 9.934 -12.420 1.00 93.38 82 ASN A C 1
ATOM 630 O O . ASN A 1 82 ? 20.091 9.278 -12.776 1.00 93.38 82 ASN A O 1
ATOM 634 N N . GLY A 1 83 ? 18.142 10.276 -13.276 1.00 91.19 83 GLY A N 1
ATOM 635 C CA . GLY A 1 83 ? 18.159 9.960 -14.711 1.00 91.19 83 GLY A CA 1
ATOM 636 C C . GLY A 1 83 ? 17.739 8.530 -15.080 1.00 91.19 83 GLY A C 1
ATOM 637 O O . GLY A 1 83 ? 17.705 8.184 -16.264 1.00 91.19 83 GLY A O 1
ATOM 638 N N . LYS A 1 84 ? 17.401 7.682 -14.097 1.00 91.69 84 LYS A N 1
ATOM 639 C CA . LYS A 1 84 ? 16.969 6.295 -14.336 1.00 91.69 84 LYS A CA 1
ATOM 640 C C . LYS A 1 84 ? 15.619 6.233 -15.055 1.00 91.69 84 LYS A C 1
ATOM 642 O O . LYS A 1 84 ? 15.388 5.334 -15.865 1.00 91.69 84 LYS A O 1
ATOM 647 N N . ALA A 1 85 ? 14.732 7.196 -14.798 1.00 89.94 85 ALA A N 1
ATOM 648 C CA . ALA A 1 85 ? 13.447 7.295 -15.482 1.00 89.94 85 ALA A CA 1
ATOM 649 C C . ALA A 1 85 ? 13.616 7.508 -16.995 1.00 89.94 85 ALA A C 1
ATOM 651 O O . ALA A 1 85 ? 12.958 6.835 -17.786 1.00 89.94 85 ALA A O 1
ATOM 652 N N . GLU A 1 86 ? 14.508 8.403 -17.410 1.00 91.75 86 GLU A N 1
ATOM 653 C CA . GLU A 1 86 ? 14.809 8.692 -18.814 1.00 91.75 86 GLU A CA 1
ATOM 654 C C . GLU A 1 86 ? 15.428 7.478 -19.516 1.00 91.75 86 GLU A C 1
ATOM 656 O O . GLU A 1 86 ? 15.032 7.151 -20.639 1.00 91.75 86 GLU A O 1
ATOM 661 N N . GLU A 1 87 ? 16.349 6.778 -18.842 1.00 91.75 87 GLU A N 1
ATOM 662 C CA . GLU A 1 87 ? 16.944 5.541 -19.356 1.00 91.75 87 GLU A CA 1
ATOM 663 C C . GLU A 1 87 ? 15.869 4.479 -19.632 1.00 91.75 87 GLU A C 1
ATOM 665 O O . GLU A 1 87 ? 15.811 3.910 -20.725 1.00 91.75 87 GLU A O 1
ATOM 670 N N . LEU A 1 88 ? 14.991 4.227 -18.659 1.00 92.62 88 LEU A N 1
ATOM 671 C CA . LEU A 1 88 ? 13.974 3.182 -18.768 1.00 92.62 88 LEU A CA 1
ATOM 672 C C . LEU A 1 88 ? 12.849 3.545 -19.724 1.00 92.62 88 LEU A C 1
ATOM 674 O O . LEU A 1 88 ? 12.398 2.672 -20.459 1.00 92.62 88 LEU A O 1
ATOM 678 N N . LYS A 1 89 ? 12.441 4.817 -19.792 1.00 91.19 89 LYS A N 1
ATOM 679 C CA . LYS A 1 89 ? 11.467 5.282 -20.790 1.00 91.19 89 LYS A CA 1
ATOM 680 C C . LYS A 1 89 ? 11.903 4.891 -22.193 1.00 91.19 89 LYS A C 1
ATOM 682 O O . LYS A 1 89 ? 11.093 4.369 -22.951 1.00 91.19 89 LYS A O 1
ATOM 687 N N . LYS A 1 90 ? 13.184 5.070 -22.537 1.00 92.19 90 LYS A N 1
ATOM 688 C CA . LYS A 1 90 ? 13.696 4.649 -23.847 1.00 92.19 90 LYS A CA 1
ATOM 689 C C . LYS A 1 90 ? 13.456 3.155 -24.092 1.00 92.19 90 LYS A C 1
ATOM 691 O O . LYS A 1 90 ? 12.913 2.804 -25.135 1.00 92.19 90 LYS A O 1
ATOM 696 N N . LYS A 1 91 ? 13.783 2.300 -23.117 1.00 92.50 91 LYS A N 1
ATOM 697 C CA . LYS A 1 91 ? 13.585 0.846 -23.227 1.00 92.50 91 LYS A CA 1
ATOM 698 C C . LYS A 1 91 ? 12.100 0.463 -23.329 1.00 92.50 91 LYS A C 1
ATOM 700 O O . LYS A 1 91 ? 11.747 -0.377 -24.150 1.00 92.50 91 LYS A O 1
ATOM 705 N N . ILE A 1 92 ? 11.220 1.120 -22.568 1.00 91.50 92 ILE A N 1
ATOM 706 C CA . ILE A 1 92 ? 9.758 0.933 -22.644 1.00 91.50 92 ILE A CA 1
ATOM 707 C C . ILE A 1 92 ? 9.241 1.276 -24.049 1.00 91.50 92 ILE A C 1
ATOM 709 O O . ILE A 1 92 ? 8.492 0.502 -24.648 1.00 91.50 92 ILE A O 1
ATOM 713 N N . TRP A 1 93 ? 9.673 2.411 -24.606 1.00 89.75 93 TRP A N 1
ATOM 714 C CA . TRP A 1 93 ? 9.310 2.818 -25.963 1.00 89.75 93 TRP A CA 1
ATOM 715 C C . TRP A 1 93 ? 9.829 1.850 -27.026 1.00 89.75 93 TRP A C 1
ATOM 717 O O . TRP A 1 93 ? 9.146 1.628 -28.025 1.00 89.75 93 TRP A O 1
ATOM 727 N N . ASP A 1 94 ? 11.010 1.270 -26.828 1.00 89.19 94 ASP A N 1
ATOM 728 C CA . ASP A 1 94 ? 11.564 0.285 -27.754 1.00 89.19 94 ASP A CA 1
ATOM 729 C C . ASP A 1 94 ? 10.752 -1.028 -27.721 1.00 89.19 94 ASP A C 1
ATOM 731 O O . ASP A 1 94 ? 10.350 -1.498 -28.787 1.00 89.19 94 ASP A O 1
ATOM 735 N N . LEU A 1 95 ? 10.328 -1.518 -26.545 1.00 85.69 95 LEU A N 1
ATOM 736 C CA . LEU A 1 95 ? 9.386 -2.652 -26.440 1.00 85.69 95 LEU A CA 1
ATOM 737 C C . LEU A 1 95 ? 8.050 -2.390 -27.154 1.00 85.69 95 LEU A C 1
ATOM 739 O O . LEU A 1 95 ? 7.475 -3.291 -27.774 1.00 85.69 95 LEU A O 1
ATOM 743 N N . GLN A 1 96 ? 7.536 -1.160 -27.081 1.00 84.88 96 GLN A N 1
ATOM 744 C CA . GLN A 1 96 ? 6.308 -0.788 -27.783 1.00 84.88 96 GLN A CA 1
ATOM 745 C C . GLN A 1 96 ? 6.511 -0.740 -29.307 1.00 84.88 96 GLN A C 1
ATOM 747 O O . GLN A 1 96 ? 5.663 -1.228 -30.057 1.00 84.88 96 GLN A O 1
ATOM 752 N N . LYS A 1 97 ? 7.635 -0.194 -29.792 1.00 85.19 97 LYS A N 1
ATOM 753 C CA . LYS A 1 97 ? 7.964 -0.168 -31.233 1.00 85.19 97 LYS A CA 1
ATOM 754 C C . LYS A 1 97 ? 8.126 -1.570 -31.809 1.00 85.19 97 LYS A C 1
ATOM 756 O O . LYS A 1 97 ? 7.666 -1.825 -32.920 1.00 85.19 97 LYS A O 1
ATOM 761 N N . GLU A 1 98 ? 8.736 -2.471 -31.046 1.00 82.19 98 GLU A N 1
ATOM 762 C CA . GLU A 1 98 ? 8.889 -3.885 -31.398 1.00 82.19 98 GLU A CA 1
ATOM 763 C C . GLU A 1 98 ? 7.561 -4.659 -31.346 1.00 82.19 98 GLU A C 1
ATOM 765 O O . GLU A 1 98 ? 7.516 -5.835 -31.702 1.00 82.19 98 GLU A O 1
ATOM 770 N N . ARG A 1 99 ? 6.461 -3.993 -30.957 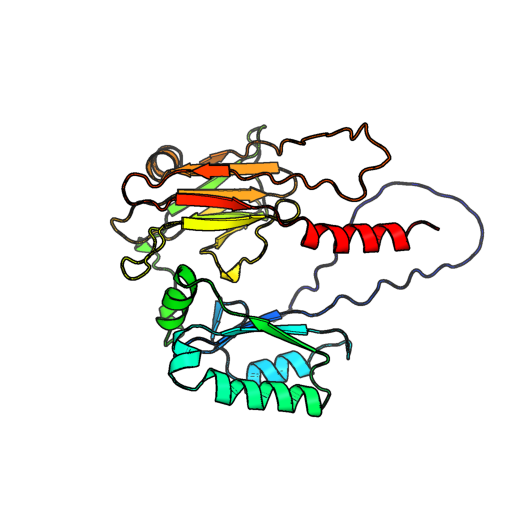1.00 74.69 99 ARG A N 1
ATOM 771 C CA . ARG A 1 99 ? 5.119 -4.569 -30.781 1.00 74.69 99 ARG A CA 1
ATOM 772 C C . ARG A 1 99 ? 5.092 -5.713 -29.763 1.00 74.69 99 ARG A C 1
ATOM 774 O O . ARG A 1 99 ? 4.216 -6.572 -29.831 1.00 74.69 99 ARG A O 1
ATOM 781 N N . ILE A 1 100 ? 6.038 -5.703 -28.823 1.00 76.00 100 ILE A N 1
ATOM 782 C CA . ILE A 1 100 ? 6.083 -6.616 -27.676 1.00 76.00 100 ILE A CA 1
ATOM 783 C C . ILE A 1 100 ? 5.077 -6.146 -26.618 1.00 76.00 100 ILE A C 1
ATOM 785 O O . ILE A 1 100 ? 4.352 -6.957 -26.049 1.00 76.00 100 ILE A O 1
ATOM 789 N N . LEU A 1 101 ? 4.982 -4.829 -26.408 1.00 75.56 101 LEU A N 1
ATOM 790 C CA . LEU A 1 101 ? 3.940 -4.197 -25.599 1.00 75.56 101 LEU A CA 1
ATOM 791 C C . LEU A 1 101 ? 2.848 -3.604 -26.486 1.00 75.56 101 LEU A C 1
ATOM 793 O O . LEU A 1 101 ? 3.136 -2.875 -27.435 1.00 75.56 101 LEU A O 1
ATOM 797 N N . TYR A 1 102 ? 1.587 -3.852 -26.128 1.00 76.00 102 TYR A N 1
ATOM 798 C CA . TYR A 1 102 ? 0.466 -3.133 -26.731 1.00 76.00 102 TYR A CA 1
ATOM 799 C C . TYR A 1 102 ? 0.417 -1.682 -26.271 1.00 76.00 102 TYR A C 1
ATOM 801 O O . TYR A 1 102 ? 0.304 -0.751 -27.068 1.00 76.00 102 TYR A O 1
ATOM 809 N N . GLY A 1 103 ? 0.503 -1.517 -24.957 1.00 79.81 103 GLY A N 1
ATOM 810 C CA . GLY A 1 103 ? 0.418 -0.249 -24.277 1.00 79.81 103 GLY A CA 1
ATOM 811 C C . GLY A 1 103 ? 1.149 -0.322 -22.950 1.00 79.81 103 GLY A C 1
ATOM 812 O O . GLY A 1 103 ? 1.454 -1.394 -22.424 1.00 79.81 103 GLY A O 1
ATOM 813 N N . HIS A 1 104 ? 1.444 0.851 -22.424 1.00 89.44 104 HIS A N 1
ATOM 814 C CA . HIS A 1 104 ? 1.966 1.021 -21.085 1.00 89.44 104 HIS A CA 1
ATOM 815 C C . HIS A 1 104 ? 1.324 2.267 -20.482 1.00 89.44 104 HIS A C 1
ATOM 817 O O . HIS A 1 104 ? 0.890 3.167 -21.206 1.00 89.44 104 HIS A O 1
ATOM 823 N N . SER A 1 105 ? 1.270 2.325 -19.158 1.00 89.75 105 SER A N 1
ATOM 824 C CA . SER A 1 105 ? 0.967 3.567 -18.454 1.00 89.75 105 SER A CA 1
ATOM 825 C C . SER A 1 105 ? 2.167 3.984 -17.630 1.00 89.75 105 SER A C 1
ATOM 827 O O . SER A 1 105 ? 2.828 3.135 -17.035 1.00 89.75 105 SER A O 1
ATOM 829 N N . GLU A 1 106 ? 2.386 5.285 -17.519 1.00 92.12 106 GLU A N 1
ATOM 830 C CA . GLU A 1 106 ? 3.386 5.843 -16.621 1.00 92.12 106 GLU A CA 1
ATOM 831 C C . GLU A 1 106 ? 2.698 6.658 -15.529 1.00 92.12 106 GLU A C 1
ATOM 833 O O . GLU A 1 106 ? 1.830 7.485 -15.808 1.00 92.12 106 GLU A O 1
ATOM 838 N N . GLY A 1 107 ? 3.110 6.443 -14.286 1.00 91.50 107 GLY A N 1
ATOM 839 C CA . GLY A 1 107 ? 2.619 7.167 -13.125 1.00 91.50 107 GLY A CA 1
ATOM 840 C C . GLY A 1 107 ? 3.740 7.539 -12.165 1.00 91.50 107 GLY A C 1
ATOM 841 O O . GLY A 1 107 ? 4.917 7.225 -12.368 1.00 91.50 107 GLY A O 1
ATOM 842 N N . SER A 1 108 ? 3.347 8.215 -11.097 1.00 91.50 108 SER A N 1
ATOM 843 C CA . SER A 1 108 ? 4.183 8.441 -9.923 1.00 91.50 108 SER A CA 1
ATOM 844 C C . SER A 1 108 ? 3.466 7.858 -8.718 1.00 91.50 108 SER A C 1
ATOM 846 O O . SER A 1 108 ? 2.233 7.839 -8.688 1.00 91.50 108 SER A O 1
ATOM 848 N N . LEU A 1 109 ? 4.242 7.393 -7.745 1.00 91.44 109 LEU A N 1
ATOM 849 C CA . LEU A 1 109 ? 3.699 7.075 -6.431 1.00 91.44 109 LEU 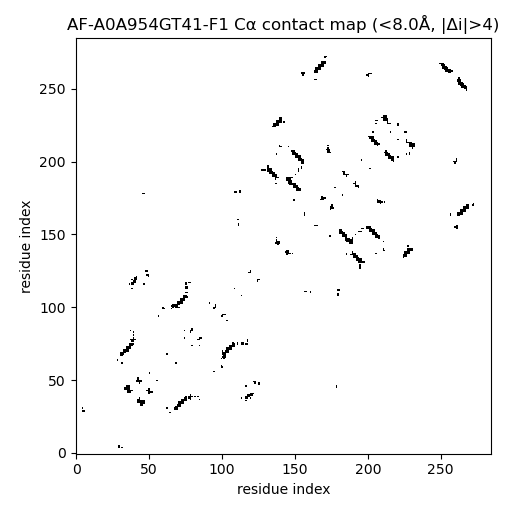A CA 1
ATOM 850 C C . LEU A 1 109 ? 3.579 8.350 -5.599 1.00 91.44 109 LEU A C 1
ATOM 852 O O . LEU A 1 109 ? 4.247 9.353 -5.873 1.00 91.44 109 LEU A O 1
ATOM 856 N N . TRP A 1 110 ? 2.750 8.318 -4.564 1.00 90.38 110 TRP A N 1
ATOM 857 C CA . TRP A 1 110 ? 2.736 9.398 -3.587 1.00 90.38 110 TRP A CA 1
ATOM 858 C C . TRP A 1 110 ? 4.098 9.508 -2.867 1.00 90.38 110 TRP A C 1
ATOM 860 O O . TRP A 1 110 ? 4.689 8.481 -2.521 1.00 90.38 110 TRP A O 1
ATOM 870 N N . PRO A 1 111 ? 4.553 10.732 -2.531 1.00 90.44 111 PRO A N 1
ATOM 871 C CA . PRO A 1 111 ? 5.807 10.980 -1.807 1.00 90.44 111 PRO A CA 1
ATOM 872 C C . PRO A 1 111 ? 6.030 10.192 -0.501 1.00 90.44 111 PRO A C 1
ATOM 874 O O . PRO A 1 111 ? 7.145 9.998 -0.039 1.00 90.44 111 PRO A O 1
ATOM 877 N N . ARG A 1 112 ? 4.965 9.752 0.172 1.00 89.38 112 ARG A N 1
ATOM 878 C CA . ARG A 1 112 ? 5.094 8.923 1.388 1.00 89.38 112 ARG A CA 1
ATOM 879 C C . ARG A 1 112 ? 5.473 7.470 1.088 1.00 89.38 112 ARG A C 1
ATOM 881 O O . ARG A 1 112 ? 5.974 6.775 1.966 1.00 89.38 112 ARG A O 1
ATOM 888 N N . THR A 1 113 ? 5.205 7.021 -0.132 1.00 90.50 113 THR A N 1
ATOM 889 C CA . THR A 1 113 ? 5.438 5.655 -0.603 1.00 90.50 113 THR A CA 1
ATOM 890 C C . THR A 1 113 ? 6.749 5.571 -1.372 1.00 90.50 113 THR A C 1
ATOM 892 O O . THR A 1 113 ? 7.518 4.630 -1.184 1.00 90.50 113 THR A O 1
ATOM 895 N N . ASP A 1 114 ? 7.030 6.568 -2.216 1.00 92.12 114 ASP A N 1
ATOM 896 C CA . ASP A 1 114 ? 8.215 6.578 -3.072 1.00 92.12 114 ASP A CA 1
ATOM 897 C C . ASP A 1 114 ? 9.526 6.523 -2.261 1.00 92.12 114 ASP A C 1
ATOM 899 O O . ASP A 1 114 ? 10.390 5.707 -2.574 1.00 92.12 114 ASP A O 1
ATOM 903 N N . ILE A 1 115 ? 9.613 7.257 -1.144 1.00 91.25 115 ILE A N 1
ATOM 904 C CA . ILE A 1 115 ? 10.741 7.251 -0.202 1.00 91.25 115 ILE A CA 1
ATOM 905 C C . ILE A 1 115 ? 10.991 5.846 0.349 1.00 91.25 115 ILE A C 1
ATOM 907 O O . ILE A 1 115 ? 12.137 5.476 0.603 1.00 91.25 115 ILE A O 1
ATOM 911 N N . GLY A 1 116 ? 9.9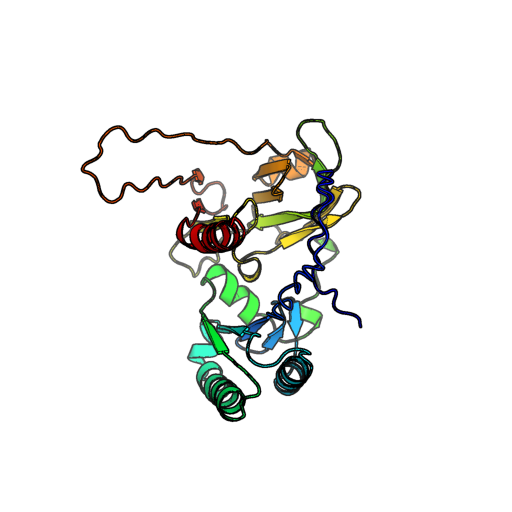31 5.066 0.579 1.00 91.81 116 GLY A N 1
ATOM 912 C CA . GLY A 1 116 ? 10.045 3.686 1.042 1.00 91.81 116 GLY A CA 1
ATOM 913 C C . GLY A 1 116 ? 10.725 2.809 -0.003 1.00 91.81 116 GLY A C 1
ATOM 914 O O . GLY A 1 116 ? 11.704 2.135 0.303 1.00 91.81 116 GLY A O 1
ATOM 915 N N . TYR A 1 117 ? 10.258 2.882 -1.249 1.00 95.56 117 TYR A N 1
ATOM 916 C CA . TYR A 1 117 ? 10.849 2.143 -2.363 1.00 95.56 117 TYR A CA 1
ATOM 917 C C . TYR A 1 117 ? 12.278 2.583 -2.688 1.00 95.56 117 TYR A C 1
ATOM 919 O O . TYR A 1 117 ? 13.120 1.750 -3.015 1.00 95.56 117 TYR A O 1
ATOM 927 N N . ASP A 1 118 ? 12.582 3.871 -2.551 1.00 96.00 118 ASP A N 1
ATOM 928 C CA . ASP A 1 118 ? 13.913 4.420 -2.809 1.00 96.00 118 ASP A CA 1
ATOM 929 C C . ASP A 1 118 ? 14.971 4.007 -1.777 1.00 96.00 118 ASP A C 1
ATOM 931 O O . ASP A 1 118 ? 16.155 4.230 -2.020 1.00 96.00 118 ASP A O 1
ATOM 935 N N . LYS A 1 119 ? 14.572 3.397 -0.653 1.00 94.50 119 LYS A N 1
ATOM 936 C CA . LYS A 1 119 ? 15.484 2.814 0.348 1.00 94.50 119 LYS A CA 1
ATOM 937 C C . LYS A 1 119 ? 15.877 1.365 0.047 1.00 94.50 119 LYS A C 1
ATOM 939 O O . LYS A 1 119 ? 16.758 0.845 0.716 1.00 94.50 119 LYS A O 1
ATOM 944 N N . ILE A 1 120 ? 15.217 0.712 -0.908 1.00 96.44 120 ILE A N 1
ATOM 945 C CA . ILE A 1 120 ? 15.432 -0.703 -1.222 1.00 96.44 120 ILE A CA 1
ATOM 946 C C . ILE A 1 120 ? 16.610 -0.811 -2.187 1.00 96.44 120 ILE A C 1
ATOM 948 O O . ILE A 1 120 ? 16.519 -0.341 -3.323 1.00 96.44 120 ILE A O 1
ATOM 952 N N . GLU A 1 121 ? 17.699 -1.442 -1.755 1.00 96.69 121 GLU A N 1
ATOM 953 C CA . GLU A 1 121 ? 18.899 -1.654 -2.572 1.00 96.69 121 GLU A CA 1
ATOM 954 C C . GLU A 1 121 ? 19.092 -3.132 -2.936 1.00 96.69 121 GLU A C 1
ATOM 956 O O . GLU A 1 121 ? 19.604 -3.452 -4.010 1.00 96.69 121 GLU A O 1
ATOM 961 N N . THR A 1 122 ? 18.653 -4.035 -2.061 1.00 96.12 122 THR A N 1
ATOM 962 C CA . THR A 1 122 ? 18.911 -5.475 -2.120 1.00 96.12 122 THR A CA 1
ATOM 963 C C . THR A 1 122 ? 17.662 -6.293 -1.788 1.00 96.12 122 THR A C 1
ATOM 965 O O . THR A 1 122 ? 16.665 -5.775 -1.286 1.00 96.12 122 THR A O 1
ATOM 968 N N . ALA A 1 123 ? 17.704 -7.601 -2.061 1.00 94.44 123 ALA A N 1
ATOM 969 C CA . ALA A 1 123 ? 16.605 -8.507 -1.721 1.00 94.44 123 ALA A CA 1
ATOM 970 C C . ALA A 1 123 ? 16.372 -8.620 -0.203 1.00 94.44 123 ALA A C 1
ATOM 972 O O . ALA A 1 123 ? 15.247 -8.879 0.220 1.00 94.44 123 ALA A O 1
ATOM 973 N N . ASP A 1 124 ? 17.404 -8.387 0.611 1.00 93.94 124 ASP A N 1
ATOM 974 C CA . ASP A 1 124 ? 17.291 -8.418 2.070 1.00 93.94 124 ASP A CA 1
ATOM 975 C C . ASP A 1 124 ? 16.465 -7.236 2.599 1.00 93.94 124 ASP A C 1
ATOM 977 O O . ASP A 1 124 ? 15.726 -7.397 3.568 1.00 93.94 124 ASP A O 1
ATOM 981 N N . ASP A 1 125 ? 16.472 -6.090 1.908 1.00 93.50 125 ASP A N 1
ATOM 982 C CA . ASP A 1 125 ? 15.655 -4.920 2.270 1.00 93.50 125 ASP A CA 1
ATOM 983 C C . ASP A 1 125 ? 14.143 -5.165 2.098 1.00 93.50 125 ASP A C 1
ATOM 985 O O . ASP A 1 125 ? 13.320 -4.424 2.639 1.00 93.50 125 ASP A O 1
ATOM 989 N N . LEU A 1 126 ? 13.756 -6.209 1.353 1.00 91.81 126 LEU A N 1
ATOM 990 C CA . LEU A 1 126 ? 12.361 -6.639 1.213 1.00 91.81 126 LEU A CA 1
ATOM 991 C C . LEU A 1 126 ? 11.893 -7.529 2.369 1.00 91.81 126 LEU A C 1
ATOM 993 O O . LEU A 1 126 ? 10.687 -7.761 2.520 1.00 91.81 126 LEU A O 1
ATOM 997 N N . GLN A 1 127 ? 12.818 -8.054 3.174 1.00 90.44 127 GLN A N 1
ATOM 998 C CA . GLN A 1 127 ? 12.470 -8.948 4.265 1.00 90.44 127 GLN A CA 1
ATOM 999 C C . GLN A 1 127 ? 11.825 -8.165 5.407 1.00 90.44 127 GLN A C 1
ATOM 1001 O O . GLN A 1 127 ? 12.346 -7.174 5.919 1.00 90.44 127 GLN A O 1
ATOM 1006 N N . ARG A 1 128 ? 10.651 -8.635 5.828 1.00 89.50 128 ARG A N 1
ATOM 1007 C CA . ARG A 1 128 ? 9.967 -8.094 6.999 1.00 89.50 128 ARG A CA 1
ATOM 1008 C C . ARG A 1 128 ? 10.701 -8.539 8.256 1.00 89.50 128 ARG A C 1
ATOM 1010 O O . ARG A 1 128 ? 10.956 -9.726 8.439 1.00 89.50 128 ARG A O 1
ATOM 1017 N N . ASP A 1 129 ? 10.974 -7.590 9.139 1.00 91.06 129 ASP A N 1
ATOM 1018 C CA . ASP A 1 129 ? 11.600 -7.871 10.425 1.00 91.06 129 ASP A CA 1
ATOM 1019 C C . ASP A 1 129 ? 10.650 -8.679 11.321 1.00 91.06 129 ASP A C 1
ATOM 1021 O O . ASP A 1 129 ? 9.632 -8.169 11.796 1.00 91.06 129 ASP A O 1
ATOM 1025 N N . ALA A 1 130 ? 10.982 -9.952 11.536 1.00 91.88 130 ALA A N 1
ATOM 1026 C CA . ALA A 1 130 ? 10.162 -10.882 12.299 1.00 91.88 130 ALA A CA 1
ATOM 1027 C C . ALA A 1 130 ? 9.967 -10.455 13.762 1.00 91.88 130 ALA A C 1
ATOM 1029 O O . ALA A 1 130 ? 8.928 -10.776 14.340 1.00 91.88 130 ALA A O 1
ATOM 1030 N N . GLU A 1 131 ? 10.901 -9.697 14.345 1.00 93.56 131 GLU A N 1
ATOM 1031 C CA . GLU A 1 131 ? 10.789 -9.199 15.723 1.00 93.56 131 GLU A CA 1
ATOM 1032 C C . GLU A 1 131 ? 9.701 -8.126 15.859 1.00 93.56 131 GLU A C 1
ATOM 1034 O O . GLU A 1 131 ? 9.154 -7.921 16.940 1.00 93.56 131 GLU A O 1
ATOM 1039 N N . ARG A 1 132 ? 9.332 -7.472 14.750 1.00 93.75 132 ARG A N 1
ATOM 1040 C CA . ARG A 1 132 ? 8.260 -6.463 14.700 1.00 93.75 132 ARG A CA 1
ATOM 1041 C C . ARG A 1 132 ? 6.892 -7.058 14.389 1.00 93.75 132 ARG A C 1
ATOM 1043 O O . ARG A 1 132 ? 5.925 -6.312 14.252 1.00 93.75 132 ARG A O 1
ATOM 1050 N N . ARG A 1 133 ? 6.798 -8.375 14.198 1.00 96.44 133 ARG A N 1
ATOM 1051 C CA . ARG A 1 133 ? 5.562 -9.020 13.760 1.00 96.44 133 ARG A CA 1
ATOM 1052 C C . ARG A 1 133 ? 4.485 -8.898 14.835 1.00 96.44 133 ARG A C 1
ATOM 1054 O O . ARG A 1 133 ? 4.625 -9.450 15.922 1.00 96.44 133 ARG A O 1
ATOM 1061 N N . ILE A 1 134 ? 3.357 -8.295 14.474 1.00 97.06 134 ILE A N 1
ATOM 1062 C CA . ILE A 1 134 ? 2.124 -8.342 15.264 1.00 97.06 134 ILE A CA 1
ATOM 1063 C C . ILE A 1 134 ? 1.090 -9.154 14.485 1.00 97.06 134 ILE A C 1
ATOM 1065 O O . ILE A 1 134 ? 0.796 -8.853 13.326 1.00 97.06 134 ILE A O 1
ATOM 1069 N N . ALA A 1 135 ? 0.565 -10.204 15.115 1.00 98.06 135 ALA A N 1
ATOM 1070 C CA . ALA A 1 135 ? -0.505 -11.022 14.557 1.00 98.06 135 ALA A CA 1
ATOM 1071 C C . ALA A 1 135 ? -1.880 -10.442 14.913 1.00 98.06 135 ALA A C 1
ATOM 1073 O O . ALA A 1 135 ? -2.055 -9.832 15.972 1.00 98.06 135 ALA A O 1
ATOM 1074 N N . GLY A 1 136 ? -2.854 -10.669 14.036 1.00 98.50 136 GLY A N 1
ATOM 1075 C CA . GLY A 1 136 ? -4.250 -10.331 14.282 1.00 98.50 136 GLY A CA 1
ATOM 1076 C C . GLY A 1 136 ? -5.200 -11.215 13.485 1.00 98.50 136 GLY A C 1
ATOM 1077 O O . GLY A 1 136 ? -4.763 -12.019 12.661 1.00 98.50 136 GLY A O 1
ATOM 1078 N N . THR A 1 137 ? -6.496 -11.063 13.749 1.00 98.69 137 THR A N 1
ATOM 1079 C CA . THR A 1 137 ? -7.572 -11.805 13.068 1.00 98.69 137 THR A CA 1
ATOM 1080 C C . THR A 1 137 ? -8.650 -10.853 12.559 1.00 98.69 137 THR A C 1
ATOM 1082 O O . THR A 1 137 ? -9.021 -9.911 13.263 1.00 98.69 137 THR A O 1
ATOM 1085 N N . VAL A 1 138 ? -9.169 -11.081 11.353 1.00 98.75 138 VAL A N 1
ATOM 1086 C CA . VAL A 1 138 ? -10.303 -10.327 10.799 1.00 98.75 138 VAL A CA 1
ATOM 1087 C C . VAL A 1 138 ? -11.604 -11.088 11.036 1.00 98.75 138 VAL A C 1
ATOM 1089 O O . VAL A 1 138 ? -11.702 -12.274 10.726 1.00 98.75 138 VAL A O 1
ATOM 1092 N N . LEU A 1 139 ? -12.604 -10.385 11.570 1.00 98.50 139 LEU A N 1
ATOM 1093 C CA . LEU A 1 139 ? -13.935 -10.911 11.867 1.00 98.50 139 LEU A CA 1
ATOM 1094 C C . LEU A 1 139 ? -15.005 -10.076 11.166 1.00 98.50 139 LEU A C 1
ATOM 1096 O O . LEU A 1 139 ? -14.887 -8.852 11.101 1.00 98.50 139 LEU A O 1
ATOM 1100 N N . ASN A 1 140 ? -16.079 -10.706 10.697 1.00 97.56 140 ASN A N 1
ATOM 1101 C CA . ASN A 1 140 ? -17.271 -9.990 10.246 1.00 97.56 140 ASN A CA 1
ATOM 1102 C C . ASN A 1 140 ? -18.191 -9.621 11.430 1.00 97.56 140 ASN A C 1
ATOM 1104 O O . ASN A 1 140 ? -17.899 -9.900 12.597 1.00 97.56 140 ASN A O 1
ATOM 1108 N N . ARG A 1 141 ? -19.328 -8.985 11.126 1.00 94.69 141 ARG A N 1
ATOM 1109 C CA . ARG A 1 141 ? -20.339 -8.586 12.120 1.00 94.69 141 ARG A CA 1
ATOM 1110 C C . ARG A 1 141 ? -20.899 -9.760 12.934 1.00 94.69 141 ARG A C 1
ATOM 1112 O O . ARG A 1 141 ? -21.284 -9.554 14.082 1.00 94.69 141 ARG A O 1
ATOM 1119 N N . ASP A 1 142 ? -20.938 -10.950 12.348 1.00 96.31 142 ASP A N 1
ATOM 1120 C CA . ASP A 1 142 ? -21.458 -12.173 12.962 1.00 96.31 142 ASP A CA 1
ATOM 1121 C C . ASP A 1 142 ? -20.355 -12.966 13.696 1.00 96.31 142 ASP A C 1
ATOM 1123 O O . ASP A 1 142 ? -20.543 -14.133 14.029 1.00 96.31 142 ASP A O 1
ATOM 1127 N N . GLU A 1 143 ? -19.199 -12.333 13.940 1.00 96.75 143 GLU A N 1
ATOM 1128 C CA . GLU A 1 143 ? -18.005 -12.910 14.576 1.00 96.75 143 GLU A CA 1
ATOM 1129 C C . GLU A 1 143 ? -17.385 -14.095 13.818 1.00 96.75 143 GLU A C 1
ATOM 1131 O O . GLU A 1 143 ? -16.647 -14.897 14.390 1.00 96.75 143 GLU A O 1
ATOM 1136 N N . GLN A 1 144 ? -17.639 -14.197 12.514 1.00 98.00 144 GLN A N 1
ATOM 1137 C CA . GLN A 1 144 ? -17.024 -15.214 11.665 1.00 98.00 144 GLN A CA 1
ATOM 1138 C C . GLN A 1 144 ? -15.695 -14.714 11.096 1.00 98.00 144 GLN A C 1
ATOM 1140 O O . GLN A 1 144 ? -15.551 -13.527 10.797 1.00 98.00 144 GLN A O 1
ATOM 1145 N N . LEU A 1 145 ? -14.745 -15.634 10.922 1.00 98.31 145 LEU A N 1
ATOM 1146 C CA . LEU A 1 145 ? -13.440 -15.377 10.312 1.00 98.31 145 LEU A CA 1
ATOM 1147 C C . LEU A 1 145 ? -13.609 -14.952 8.847 1.00 98.31 145 LEU A C 1
ATOM 1149 O O . LEU A 1 145 ? -14.456 -15.496 8.138 1.00 98.31 145 LEU A O 1
ATOM 1153 N N . VAL A 1 146 ? -12.810 -13.978 8.407 1.00 98.44 146 VAL A N 1
ATOM 1154 C CA . VAL A 1 146 ? -12.891 -13.420 7.049 1.00 98.44 146 VAL A CA 1
ATOM 1155 C C . VAL A 1 146 ? -11.585 -13.637 6.299 1.00 98.44 146 VAL A C 1
ATOM 1157 O O . VAL A 1 146 ? -10.572 -13.010 6.616 1.00 98.44 146 VAL A O 1
ATOM 1160 N N . GLU A 1 147 ? -11.631 -14.469 5.263 1.00 98.44 147 GLU A N 1
ATOM 1161 C CA . GLU A 1 147 ? -10.554 -14.625 4.285 1.00 98.44 147 GLU A CA 1
ATOM 1162 C C . GLU A 1 147 ? -10.464 -13.418 3.349 1.00 98.44 147 GLU A C 1
ATOM 1164 O O . GLU A 1 147 ? -11.467 -12.793 3.018 1.00 98.44 147 GLU A O 1
ATOM 1169 N N . GLY A 1 148 ? -9.257 -13.093 2.884 1.00 97.62 148 GLY A N 1
ATOM 1170 C CA . GLY A 1 148 ? -9.071 -12.197 1.744 1.00 97.62 148 GLY A CA 1
ATOM 1171 C C . GLY A 1 148 ? -9.324 -10.717 2.031 1.00 97.62 148 GLY A C 1
ATOM 1172 O O . GLY A 1 148 ? -9.313 -9.916 1.094 1.00 97.62 148 GLY A O 1
ATOM 1173 N N . ALA A 1 149 ? -9.500 -10.326 3.295 1.00 98.25 149 ALA A N 1
ATOM 1174 C CA . ALA A 1 149 ? -9.567 -8.924 3.677 1.00 98.25 149 ALA A CA 1
ATOM 1175 C C . ALA A 1 149 ? -8.204 -8.259 3.453 1.00 98.25 149 ALA A C 1
ATOM 1177 O O . ALA A 1 149 ? -7.162 -8.780 3.856 1.00 98.25 149 ALA A O 1
ATOM 1178 N N . GLU A 1 150 ? -8.207 -7.093 2.816 1.00 98.19 150 GLU A N 1
ATOM 1179 C CA . GLU A 1 150 ? -7.017 -6.271 2.637 1.00 98.19 150 GLU A CA 1
ATOM 1180 C C . GLU A 1 150 ? -6.744 -5.528 3.940 1.00 98.19 150 GLU A C 1
ATOM 1182 O O . GLU A 1 150 ? -7.515 -4.654 4.340 1.00 98.19 150 GLU A O 1
ATOM 1187 N N . VAL A 1 151 ? -5.641 -5.873 4.600 1.00 98.31 151 VAL A N 1
ATOM 1188 C CA . VAL A 1 151 ? -5.209 -5.222 5.833 1.00 98.31 151 VAL A CA 1
ATOM 1189 C C . VAL A 1 151 ? -4.055 -4.283 5.524 1.00 98.31 151 VAL A C 1
ATOM 1191 O O . VAL A 1 151 ? -3.012 -4.727 5.045 1.00 98.31 151 VAL A O 1
ATOM 1194 N N . ILE A 1 152 ? -4.239 -2.995 5.806 1.00 97.56 152 ILE A N 1
ATOM 1195 C CA . ILE A 1 152 ? -3.259 -1.932 5.601 1.00 97.56 152 ILE A CA 1
ATOM 1196 C C . ILE A 1 152 ? -2.749 -1.428 6.949 1.00 97.56 152 ILE A C 1
ATOM 1198 O O . ILE A 1 152 ? -3.525 -1.040 7.825 1.00 97.56 152 ILE A O 1
ATOM 1202 N N . LEU A 1 153 ? -1.428 -1.364 7.071 1.00 96.69 153 LEU A N 1
ATOM 1203 C CA . LEU A 1 153 ? -0.732 -0.667 8.138 1.00 96.69 153 LEU A CA 1
ATOM 1204 C C . LEU A 1 153 ? -0.461 0.780 7.709 1.00 96.69 153 LEU A C 1
ATOM 1206 O O . LEU A 1 153 ? 0.221 1.035 6.715 1.00 96.69 153 LEU A O 1
ATOM 1210 N N . ILE A 1 154 ? -0.970 1.738 8.480 1.00 95.62 154 ILE A N 1
ATOM 1211 C CA . ILE A 1 154 ? -0.787 3.167 8.217 1.00 95.62 154 ILE A CA 1
ATOM 1212 C C . ILE A 1 154 ? 0.114 3.742 9.305 1.00 95.62 154 ILE A C 1
ATOM 1214 O O . ILE A 1 154 ? -0.328 4.025 10.417 1.00 95.62 154 ILE A O 1
ATOM 1218 N N . GLY A 1 155 ? 1.397 3.883 8.979 1.00 92.81 155 GLY A N 1
ATOM 1219 C CA . GLY A 1 155 ? 2.383 4.526 9.845 1.00 92.81 155 GLY A CA 1
ATOM 1220 C C . GLY A 1 155 ? 2.411 6.054 9.701 1.00 92.81 155 GLY A C 1
ATOM 1221 O O . GLY A 1 155 ? 1.691 6.625 8.876 1.00 92.81 155 GLY A O 1
ATOM 1222 N N . PRO A 1 156 ? 3.277 6.735 10.468 1.00 89.75 156 PRO A N 1
ATOM 1223 C CA . PRO A 1 156 ? 3.452 8.175 10.361 1.00 89.75 156 PRO A CA 1
ATOM 1224 C C . PRO A 1 156 ? 4.050 8.568 9.009 1.00 89.75 156 PRO A C 1
ATOM 1226 O O . PRO A 1 156 ? 4.881 7.857 8.438 1.00 89.75 156 PRO A O 1
ATOM 1229 N N . VAL A 1 157 ? 3.661 9.746 8.525 1.00 88.62 157 VAL A N 1
ATOM 1230 C CA . VAL A 1 157 ? 4.223 10.342 7.309 1.00 88.62 157 VAL A CA 1
ATOM 1231 C C . VAL A 1 157 ? 5.626 10.875 7.604 1.00 88.62 157 VAL A C 1
ATOM 1233 O O . VAL A 1 157 ? 5.836 11.533 8.625 1.00 88.62 157 VAL A O 1
ATOM 1236 N N . ASP A 1 158 ? 6.582 10.611 6.708 1.00 86.50 158 ASP A N 1
ATOM 1237 C CA . ASP A 1 158 ? 7.974 11.049 6.857 1.00 86.50 158 ASP A CA 1
ATOM 1238 C C . ASP A 1 158 ? 8.059 12.567 7.129 1.00 86.50 158 ASP A C 1
ATOM 1240 O O . ASP A 1 158 ? 7.418 13.348 6.416 1.00 86.50 158 ASP A O 1
ATOM 1244 N N . PRO A 1 159 ? 8.820 13.026 8.145 1.00 86.56 159 PRO A N 1
ATOM 1245 C CA . PRO A 1 159 ? 8.926 14.439 8.499 1.00 86.56 159 PRO A CA 1
ATOM 1246 C C . PRO A 1 159 ? 9.302 15.373 7.344 1.00 86.56 159 PRO A C 1
ATOM 1248 O O . PRO A 1 159 ? 8.898 16.534 7.374 1.00 86.56 159 PRO A O 1
ATOM 1251 N N . SER A 1 160 ? 10.016 14.873 6.330 1.00 87.50 160 SER A N 1
ATOM 1252 C CA . SER A 1 160 ? 10.400 15.633 5.133 1.00 87.50 160 SER A CA 1
ATOM 1253 C C . SER A 1 160 ? 9.228 15.999 4.212 1.00 87.50 160 SER A C 1
ATOM 1255 O O . SER A 1 160 ? 9.361 16.895 3.379 1.00 87.50 160 SER A O 1
ATOM 1257 N N . ILE A 1 161 ? 8.071 15.353 4.371 1.00 88.19 161 ILE A N 1
ATOM 1258 C CA . ILE A 1 161 ? 6.865 15.613 3.586 1.00 88.19 161 ILE A CA 1
ATOM 1259 C C . ILE A 1 161 ? 6.031 16.684 4.293 1.00 88.19 161 ILE A C 1
ATOM 1261 O O . ILE A 1 161 ? 5.709 16.567 5.476 1.00 88.19 161 ILE A O 1
ATOM 1265 N N . SER A 1 162 ? 5.683 17.745 3.561 1.00 85.69 162 SER A N 1
ATOM 1266 C CA . SER A 1 162 ? 4.988 18.916 4.110 1.00 85.69 162 SER A CA 1
ATOM 1267 C C . SER A 1 162 ? 3.510 18.674 4.418 1.00 85.69 162 SER A C 1
ATOM 1269 O O . SER A 1 162 ? 2.977 19.294 5.334 1.00 85.69 162 SER A O 1
ATOM 1271 N N . TYR A 1 163 ? 2.846 17.788 3.676 1.00 84.38 163 TYR A N 1
ATOM 1272 C CA . TYR A 1 163 ? 1.465 17.396 3.938 1.00 84.38 163 TYR A CA 1
ATOM 1273 C C . TYR A 1 163 ? 1.436 16.129 4.800 1.00 84.38 163 TYR A C 1
ATOM 1275 O O . TYR A 1 163 ? 2.180 15.180 4.558 1.00 84.38 163 TYR A O 1
ATOM 1283 N N . ARG A 1 164 ? 0.578 16.116 5.823 1.00 85.06 164 ARG A N 1
ATOM 1284 C CA . ARG A 1 164 ? 0.440 15.008 6.787 1.00 85.06 164 ARG A CA 1
ATOM 1285 C C . ARG A 1 164 ? -0.773 14.123 6.515 1.00 85.06 164 ARG A C 1
ATOM 1287 O O . ARG A 1 164 ? -1.107 13.285 7.345 1.00 85.06 164 ARG A O 1
ATOM 1294 N N . SER A 1 165 ? -1.407 14.291 5.358 1.00 88.62 165 SER A N 1
ATOM 1295 C CA . SER A 1 165 ? -2.569 13.510 4.955 1.00 88.62 165 SER A CA 1
ATOM 1296 C C . SER A 1 165 ? -2.171 12.182 4.308 1.00 88.62 165 SER A C 1
ATOM 1298 O O . SER A 1 165 ? -1.250 12.085 3.491 1.00 88.62 165 SER A O 1
ATOM 1300 N N . TYR A 1 166 ? -2.904 11.134 4.656 1.00 91.81 166 TYR A N 1
ATOM 1301 C CA . TYR A 1 166 ? -2.792 9.799 4.106 1.00 91.81 166 TYR A CA 1
ATOM 1302 C C . TYR A 1 166 ? -4.075 9.481 3.342 1.00 91.81 166 TYR A C 1
ATOM 1304 O O . TYR A 1 166 ? -5.110 9.128 3.909 1.00 91.81 166 TYR A O 1
ATOM 1312 N N . HIS A 1 167 ? -4.003 9.626 2.021 1.00 91.00 167 HIS A N 1
ATOM 1313 C CA . HIS A 1 167 ? -5.134 9.353 1.145 1.00 91.00 167 HIS A CA 1
ATOM 1314 C C . HIS A 1 167 ? -5.269 7.853 0.895 1.00 91.00 167 HIS A C 1
ATOM 1316 O O . HIS A 1 167 ? -4.292 7.193 0.524 1.00 91.00 167 HIS A O 1
ATOM 1322 N N . ILE A 1 168 ? -6.490 7.346 1.050 1.00 92.06 168 ILE A N 1
ATOM 1323 C CA . ILE A 1 168 ? -6.866 5.965 0.756 1.00 92.06 168 ILE A CA 1
ATOM 1324 C C . ILE A 1 168 ? -8.022 6.009 -0.225 1.00 92.06 168 ILE A C 1
ATOM 1326 O O . ILE A 1 168 ? -9.075 6.576 0.055 1.00 92.06 168 ILE A O 1
ATOM 1330 N N . ALA A 1 169 ? -7.795 5.445 -1.403 1.00 90.31 169 ALA A N 1
ATOM 1331 C CA . ALA A 1 169 ? -8.787 5.385 -2.457 1.00 90.31 169 ALA A CA 1
ATOM 1332 C C . ALA A 1 169 ? -9.421 3.998 -2.469 1.00 90.31 169 ALA A C 1
ATOM 1334 O O . ALA A 1 169 ? -8.699 3.006 -2.584 1.00 90.31 169 ALA A O 1
ATOM 1335 N N . LEU A 1 170 ? -10.747 3.939 -2.372 1.00 88.69 170 LEU A N 1
ATOM 1336 C CA . LEU A 1 170 ? -11.502 2.692 -2.419 1.00 88.69 170 LEU A CA 1
ATOM 1337 C C . LEU A 1 170 ? -12.316 2.597 -3.714 1.00 88.69 170 LEU A C 1
ATOM 1339 O O . LEU A 1 170 ? -12.926 3.576 -4.151 1.00 88.69 170 LEU A O 1
ATOM 1343 N N . VAL A 1 171 ? -12.343 1.408 -4.311 1.00 87.00 171 VAL A N 1
ATOM 1344 C CA . VAL A 1 171 ? -13.147 1.056 -5.487 1.00 87.00 171 VAL A CA 1
ATOM 1345 C C . VAL A 1 171 ? -13.795 -0.295 -5.211 1.00 87.00 171 VAL A C 1
ATOM 1347 O O . VAL A 1 171 ? -13.096 -1.265 -4.950 1.00 87.00 171 VAL A O 1
ATOM 1350 N N . GLU A 1 172 ? -15.130 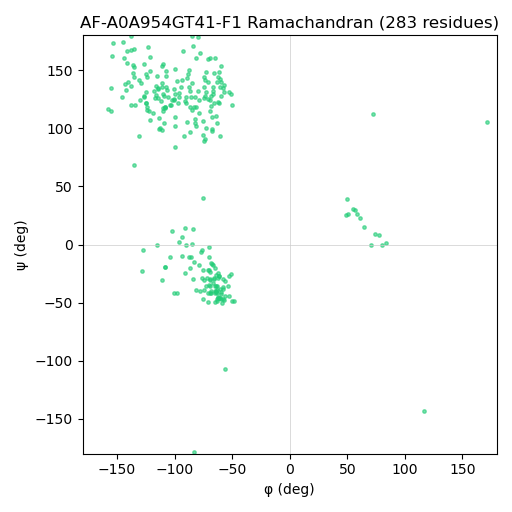-0.345 -5.217 1.00 85.25 172 GLU A N 1
ATOM 1351 C CA . GLU A 1 172 ? -15.914 -1.573 -4.969 1.00 85.25 172 GLU A CA 1
ATOM 1352 C C . GLU A 1 172 ? -15.488 -2.342 -3.698 1.00 85.25 172 GLU A C 1
ATOM 1354 O O . GLU A 1 172 ? -15.438 -3.565 -3.677 1.00 85.25 172 GLU A O 1
ATOM 1359 N N . GLY A 1 173 ? -15.159 -1.614 -2.625 1.00 87.12 173 GLY A N 1
ATOM 1360 C CA . GLY A 1 173 ? -14.730 -2.208 -1.353 1.00 87.12 173 GLY A CA 1
ATOM 1361 C C . GLY A 1 173 ? -13.281 -2.713 -1.329 1.00 87.12 173 GLY A C 1
ATOM 1362 O O . GLY A 1 173 ? -12.875 -3.310 -0.334 1.00 87.12 173 GLY A O 1
ATOM 1363 N N . HIS A 1 174 ? -12.503 -2.427 -2.376 1.00 90.81 174 HIS A N 1
ATOM 1364 C CA . HIS A 1 174 ? -11.069 -2.691 -2.466 1.00 90.81 174 HIS A CA 1
ATOM 1365 C C . HIS A 1 174 ? -10.235 -1.417 -2.450 1.00 90.81 174 HIS A C 1
ATOM 1367 O O . HIS A 1 174 ? -10.649 -0.362 -2.929 1.00 90.81 174 HIS A O 1
ATOM 1373 N N . VAL A 1 175 ? -9.001 -1.538 -1.984 1.00 91.69 175 VAL A N 1
ATOM 1374 C CA . VAL A 1 175 ? -7.962 -0.521 -2.114 1.00 91.69 175 VAL A CA 1
ATOM 1375 C C . VAL A 1 175 ? -7.561 -0.388 -3.579 1.00 91.69 175 VAL A C 1
ATOM 1377 O O . VAL A 1 175 ? -7.036 -1.320 -4.187 1.00 91.69 175 VAL A O 1
ATOM 1380 N N . ARG A 1 176 ? -7.760 0.807 -4.142 1.00 88.12 176 ARG A N 1
ATOM 1381 C CA . ARG A 1 176 ? -7.556 1.095 -5.569 1.00 88.12 176 ARG A CA 1
ATOM 1382 C C . ARG A 1 176 ? -6.137 0.804 -6.052 1.00 88.12 176 ARG A C 1
ATOM 1384 O O . ARG A 1 176 ? -5.958 0.232 -7.119 1.00 88.12 176 ARG A O 1
ATOM 1391 N N . ASN A 1 177 ? -5.129 1.256 -5.305 1.00 88.56 177 ASN A N 1
ATOM 1392 C CA . ASN A 1 177 ? -3.724 1.073 -5.660 1.00 88.56 177 ASN A CA 1
ATOM 1393 C C . ASN A 1 177 ? -2.954 0.525 -4.464 1.00 88.56 177 ASN A C 1
ATOM 1395 O O . ASN A 1 177 ? -2.459 1.276 -3.629 1.00 88.56 177 ASN A O 1
ATOM 1399 N N . ARG A 1 178 ? -2.834 -0.798 -4.397 1.00 90.19 178 ARG A N 1
ATOM 1400 C CA . ARG A 1 178 ? -2.163 -1.478 -3.288 1.00 90.19 178 ARG A CA 1
ATOM 1401 C C . ARG A 1 178 ? -0.663 -1.164 -3.186 1.00 90.19 178 ARG A C 1
ATOM 1403 O O . ARG A 1 178 ? -0.102 -1.332 -2.111 1.00 90.19 178 ARG A O 1
ATOM 1410 N N . LEU A 1 179 ? -0.014 -0.687 -4.255 1.00 92.38 179 LEU A N 1
ATOM 1411 C CA . LEU A 1 179 ? 1.408 -0.300 -4.229 1.00 92.38 179 LEU A CA 1
ATOM 1412 C C . LEU A 1 179 ? 1.675 0.921 -3.340 1.00 92.38 179 LEU A C 1
ATOM 1414 O O . LEU A 1 179 ? 2.810 1.175 -2.966 1.00 92.38 179 LEU A O 1
ATOM 1418 N N . GLU A 1 180 ? 0.635 1.684 -3.004 1.00 92.12 180 GLU A N 1
ATOM 1419 C CA . GLU A 1 180 ? 0.720 2.891 -2.174 1.00 92.12 180 GLU A CA 1
ATOM 1420 C C . GLU A 1 180 ? 0.690 2.614 -0.671 1.00 92.12 180 GLU A C 1
ATOM 1422 O O . GLU A 1 180 ? 0.691 3.544 0.140 1.00 92.12 180 GLU A O 1
ATOM 1427 N N . HIS A 1 181 ? 0.605 1.340 -0.298 1.00 93.00 181 HIS A N 1
ATOM 1428 C CA . HIS A 1 181 ? 0.239 0.924 1.039 1.00 93.00 181 HIS A CA 1
ATOM 1429 C C . HIS A 1 181 ? 1.140 -0.204 1.528 1.00 93.00 181 HIS A C 1
ATOM 1431 O O . HIS A 1 181 ? 1.565 -1.069 0.764 1.00 93.00 181 HIS A O 1
ATOM 1437 N N . ASP A 1 182 ? 1.391 -0.225 2.833 1.00 92.88 182 ASP A N 1
ATOM 1438 C CA . ASP A 1 182 ? 1.917 -1.410 3.493 1.00 92.88 182 ASP A CA 1
ATOM 1439 C C . ASP A 1 182 ? 0.742 -2.351 3.780 1.00 92.88 182 ASP A C 1
ATOM 1441 O O . ASP A 1 182 ? -0.067 -2.067 4.663 1.00 92.88 182 ASP A O 1
ATOM 1445 N N . TRP A 1 183 ? 0.606 -3.425 2.996 1.00 94.56 183 TRP A N 1
ATOM 1446 C CA . TRP A 1 183 ? -0.578 -4.281 3.044 1.00 94.56 183 TRP A CA 1
ATOM 1447 C C . TRP A 1 183 ? -0.284 -5.787 3.039 1.00 94.56 183 TRP A C 1
ATOM 1449 O O . TRP A 1 183 ? 0.693 -6.274 2.450 1.00 94.56 183 TRP A O 1
ATOM 1459 N N . THR A 1 184 ? -1.217 -6.529 3.633 1.00 96.06 184 THR A N 1
ATOM 1460 C CA . THR A 1 184 ? -1.328 -7.992 3.598 1.00 96.06 184 THR A CA 1
ATOM 1461 C C . THR A 1 184 ? -2.777 -8.412 3.336 1.00 96.06 184 THR A C 1
ATOM 1463 O O . THR A 1 184 ? -3.690 -7.590 3.403 1.00 96.06 184 THR A O 1
ATOM 1466 N N . LEU A 1 185 ? -2.993 -9.694 3.041 1.00 97.50 185 LEU A N 1
ATOM 1467 C CA . LEU A 1 185 ? -4.318 -10.319 3.085 1.00 97.50 185 LEU A CA 1
ATOM 1468 C C . LEU A 1 185 ? -4.488 -11.104 4.380 1.00 97.50 185 LEU A C 1
ATOM 1470 O O . LEU A 1 185 ? -3.499 -11.618 4.912 1.00 97.50 185 LEU A O 1
ATOM 1474 N N . SER A 1 186 ? -5.728 -11.213 4.851 1.00 98.50 186 SER A N 1
ATOM 1475 C CA . SER A 1 186 ? -6.102 -12.267 5.788 1.00 98.50 186 SER A CA 1
ATOM 1476 C C . SER A 1 186 ? -6.183 -13.622 5.078 1.00 98.50 186 SER A C 1
ATOM 1478 O O . SER A 1 186 ? -6.610 -13.711 3.924 1.00 98.50 186 SER A O 1
ATOM 1480 N N . ALA A 1 187 ? -5.737 -14.670 5.763 1.00 98.44 187 ALA A N 1
ATOM 1481 C CA . ALA A 1 187 ? -5.830 -16.054 5.310 1.00 98.44 187 ALA A CA 1
ATOM 1482 C C . ALA A 1 187 ? -7.239 -16.634 5.544 1.00 98.44 187 ALA A C 1
ATOM 1484 O O . ALA A 1 187 ? -8.108 -15.952 6.082 1.00 98.44 187 ALA A O 1
ATOM 1485 N N . GLU A 1 188 ? -7.462 -17.889 5.143 1.00 97.38 188 GLU A N 1
ATOM 1486 C CA . GLU A 1 188 ? -8.744 -18.608 5.285 1.00 97.38 188 GLU A CA 1
ATOM 1487 C C . GLU A 1 188 ? -9.276 -18.609 6.731 1.00 97.38 188 GLU A C 1
ATOM 1489 O O . GLU A 1 188 ? -10.473 -18.475 6.975 1.00 97.38 188 GLU A O 1
ATOM 1494 N N . ASP A 1 189 ? -8.374 -18.679 7.709 1.00 97.94 189 ASP A N 1
ATOM 1495 C CA . ASP A 1 189 ? -8.675 -18.601 9.141 1.00 97.94 189 ASP A CA 1
ATOM 1496 C C . ASP A 1 189 ? -8.798 -17.157 9.662 1.00 97.94 189 ASP A C 1
ATOM 1498 O O . ASP A 1 189 ? -8.774 -16.918 10.867 1.00 97.94 189 ASP A O 1
ATOM 1502 N N . GLY A 1 190 ? -8.889 -16.170 8.772 1.00 98.31 190 GLY A N 1
ATOM 1503 C CA . GLY A 1 190 ? -8.930 -14.750 9.101 1.00 98.31 190 GLY A CA 1
ATOM 1504 C C . GLY A 1 190 ? -7.612 -14.178 9.628 1.00 98.31 190 GLY A C 1
ATOM 1505 O O . GLY A 1 190 ? -7.559 -12.979 9.921 1.00 98.31 190 GLY A O 1
ATOM 1506 N N . ALA A 1 191 ? -6.548 -14.977 9.756 1.00 98.69 191 ALA A N 1
ATOM 1507 C CA . ALA A 1 191 ? -5.292 -14.530 10.341 1.00 98.69 191 ALA A CA 1
ATOM 1508 C C . ALA A 1 191 ? -4.507 -13.622 9.388 1.00 98.69 191 ALA A C 1
ATOM 1510 O O . ALA A 1 191 ? -4.456 -13.839 8.178 1.00 98.69 191 ALA A O 1
ATOM 1511 N N . PHE A 1 192 ? -3.831 -12.620 9.944 1.00 98.56 192 PHE A N 1
ATOM 1512 C CA . PHE A 1 192 ? -2.912 -11.755 9.207 1.00 98.56 192 PHE A CA 1
ATOM 1513 C C . PHE A 1 192 ? -1.717 -11.339 10.071 1.00 98.56 192 PHE A C 1
ATOM 1515 O O . PHE A 1 192 ? -1.621 -11.653 11.263 1.00 98.56 192 PHE A O 1
ATOM 1522 N N . SER A 1 193 ? -0.748 -10.647 9.472 1.00 98.06 193 SER A N 1
ATOM 1523 C CA . SER A 1 193 ? 0.400 -10.095 10.196 1.00 98.06 193 SER A CA 1
ATOM 1524 C C . SER A 1 193 ? 0.819 -8.739 9.648 1.00 98.06 193 SER A C 1
ATOM 1526 O O . SER A 1 193 ? 0.887 -8.551 8.437 1.00 98.06 193 SER A O 1
ATOM 1528 N N . ILE A 1 194 ? 1.130 -7.815 10.553 1.00 97.38 194 ILE A N 1
ATOM 1529 C CA . ILE A 1 194 ? 1.663 -6.483 10.244 1.00 97.38 194 ILE A CA 1
ATOM 1530 C C . ILE A 1 194 ? 3.026 -6.287 10.914 1.00 97.38 194 ILE A C 1
ATOM 1532 O O . ILE A 1 194 ? 3.380 -7.011 11.846 1.00 97.38 194 ILE A O 1
ATOM 1536 N N . TYR A 1 195 ? 3.783 -5.303 10.427 1.00 96.38 195 TYR A N 1
ATOM 1537 C CA . TYR A 1 195 ? 5.168 -5.052 10.835 1.00 96.38 195 TYR A CA 1
ATOM 1538 C C . TYR A 1 195 ? 5.401 -3.552 11.083 1.00 96.38 195 TYR A C 1
ATOM 1540 O O . TYR A 1 195 ? 6.077 -2.897 10.282 1.00 96.38 195 TYR A O 1
ATOM 1548 N N . PRO A 1 196 ? 4.804 -2.971 12.142 1.00 94.62 196 PRO A N 1
ATOM 1549 C CA . PRO A 1 196 ? 4.952 -1.554 12.451 1.00 94.62 196 PRO A CA 1
ATOM 1550 C C . PRO A 1 196 ? 6.408 -1.154 12.690 1.00 94.62 196 PRO A C 1
ATOM 1552 O O . PRO A 1 196 ? 7.260 -1.949 13.092 1.00 94.62 196 PRO A O 1
ATOM 1555 N N . GLN A 1 197 ? 6.699 0.120 12.433 1.00 89.50 197 GLN A N 1
ATOM 1556 C CA . GLN A 1 197 ? 7.999 0.684 12.775 1.00 89.50 197 GLN A CA 1
ATOM 1557 C C . GLN A 1 197 ? 8.109 0.832 14.302 1.00 89.50 197 GLN A C 1
ATOM 1559 O O . GLN A 1 197 ? 7.134 1.248 14.931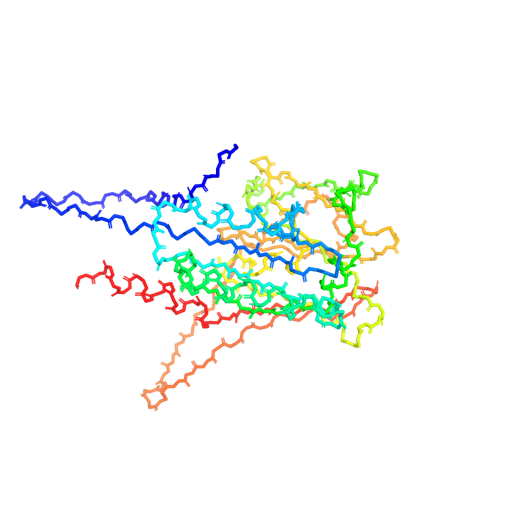 1.00 89.50 197 GLN A O 1
ATOM 1564 N N . PRO A 1 198 ? 9.274 0.543 14.912 1.00 86.81 198 PRO A N 1
ATOM 1565 C CA . PRO A 1 198 ? 9.422 0.617 16.361 1.00 86.81 198 PRO A CA 1
ATOM 1566 C C . PRO A 1 198 ? 9.147 2.026 16.896 1.00 86.81 198 PRO A C 1
ATOM 1568 O O . PRO A 1 198 ? 9.585 3.010 16.296 1.00 86.81 198 PRO A O 1
ATOM 1571 N N . ALA A 1 199 ? 8.465 2.102 18.043 1.00 84.38 199 ALA A N 1
ATOM 1572 C CA . ALA A 1 199 ? 8.170 3.344 18.764 1.00 84.38 199 ALA A CA 1
ATOM 1573 C C . ALA A 1 199 ? 7.442 4.419 17.929 1.00 84.38 199 ALA A C 1
ATOM 1575 O O . ALA A 1 199 ? 7.633 5.617 18.149 1.00 84.38 199 ALA A O 1
ATOM 1576 N N . LYS A 1 200 ? 6.623 4.005 16.954 1.00 89.44 200 LYS A N 1
ATOM 1577 C CA . LYS A 1 200 ? 5.826 4.904 16.116 1.00 89.44 200 LYS A CA 1
ATOM 1578 C C . LYS A 1 200 ? 4.359 4.505 16.142 1.00 89.44 200 LYS A C 1
ATOM 1580 O O . LYS A 1 200 ? 4.036 3.374 15.795 1.00 89.44 200 LYS A O 1
ATOM 1585 N N . SER A 1 201 ? 3.502 5.475 16.449 1.00 93.81 201 SER A N 1
ATOM 1586 C CA . SER A 1 201 ? 2.053 5.312 16.421 1.00 93.81 201 SER A CA 1
ATOM 1587 C C . SER A 1 201 ? 1.555 4.950 15.023 1.00 93.81 201 SER A C 1
ATOM 1589 O O . SER A 1 201 ? 2.044 5.486 14.025 1.00 93.81 201 SER A O 1
ATOM 1591 N N . PHE A 1 202 ? 0.550 4.081 14.939 1.00 95.88 202 PHE A N 1
ATOM 1592 C CA . PHE A 1 202 ? -0.036 3.659 13.666 1.00 95.88 202 PHE A CA 1
ATOM 1593 C C . PHE A 1 202 ? -1.559 3.500 13.735 1.00 95.88 202 PHE A C 1
ATOM 1595 O O . PHE A 1 202 ? -2.156 3.469 14.813 1.00 95.88 202 PHE A O 1
ATOM 1602 N N . TYR A 1 203 ? -2.182 3.395 12.562 1.00 97.56 203 TYR A N 1
ATOM 1603 C CA . TYR A 1 203 ? -3.528 2.849 12.400 1.00 97.56 203 TYR A CA 1
ATOM 1604 C C . TYR A 1 203 ? -3.469 1.501 11.683 1.00 97.56 203 TYR A C 1
ATOM 1606 O O . TYR A 1 203 ? -2.555 1.240 10.892 1.00 97.56 203 TYR A O 1
ATOM 1614 N N . VAL A 1 204 ? -4.488 0.677 11.914 1.00 98.06 204 VAL A N 1
ATOM 1615 C CA . VAL A 1 204 ? -4.756 -0.520 11.116 1.00 98.06 204 VAL A CA 1
ATOM 1616 C C . VAL A 1 204 ? -6.101 -0.346 10.428 1.00 98.06 204 VAL A C 1
ATOM 1618 O O . VAL A 1 204 ? -7.106 -0.013 11.057 1.00 98.06 204 VAL A O 1
ATOM 1621 N N . LEU A 1 205 ? -6.108 -0.568 9.122 1.00 97.88 205 LEU A N 1
ATOM 1622 C CA . LEU A 1 205 ? -7.297 -0.580 8.285 1.00 97.88 205 LEU A CA 1
ATOM 1623 C C . LEU A 1 205 ? -7.498 -1.998 7.758 1.00 97.88 205 LEU A C 1
ATOM 1625 O O . LEU A 1 205 ? -6.551 -2.598 7.270 1.00 97.88 205 LEU A O 1
ATOM 1629 N N . ALA A 1 206 ? -8.719 -2.512 7.810 1.00 98.19 206 ALA A N 1
ATOM 1630 C CA . ALA A 1 206 ? -9.114 -3.733 7.125 1.00 98.19 206 ALA A CA 1
ATOM 1631 C C . ALA A 1 206 ? -10.319 -3.441 6.228 1.00 98.19 206 ALA A C 1
ATOM 1633 O O . ALA A 1 206 ? -11.291 -2.831 6.680 1.00 98.19 206 ALA A O 1
ATOM 1634 N N . VAL A 1 207 ? -10.265 -3.876 4.970 1.00 97.19 207 VAL A N 1
ATOM 1635 C CA . VAL A 1 207 ? -11.386 -3.765 4.028 1.00 97.19 207 VAL A CA 1
ATOM 1636 C C . VAL A 1 207 ? -11.653 -5.094 3.335 1.00 97.19 207 VAL A C 1
ATOM 1638 O O . VAL A 1 207 ? -10.733 -5.835 2.994 1.00 97.19 207 VAL A O 1
ATOM 1641 N N . HIS A 1 208 ? -12.928 -5.401 3.136 1.00 97.00 208 HIS A N 1
ATOM 1642 C CA . HIS A 1 208 ? -13.385 -6.559 2.384 1.00 97.00 208 HIS A CA 1
ATOM 1643 C C . HIS A 1 208 ? -14.633 -6.172 1.578 1.00 97.00 208 HIS A C 1
ATOM 1645 O O . HIS A 1 208 ? -15.563 -5.603 2.160 1.00 97.00 208 HIS A O 1
ATOM 1651 N N . PRO A 1 209 ? -14.721 -6.510 0.278 1.00 93.44 209 PRO A N 1
ATOM 1652 C CA . PRO A 1 209 ? -15.842 -6.111 -0.579 1.00 93.44 209 PRO A CA 1
ATOM 1653 C C . PRO A 1 209 ? -17.199 -6.555 -0.021 1.00 93.44 209 PRO A C 1
ATOM 1655 O O . PRO A 1 209 ? -18.120 -5.749 0.071 1.00 93.44 209 PRO A O 1
ATOM 1658 N N . ASP A 1 210 ? -17.290 -7.796 0.457 1.00 95.00 210 ASP A N 1
ATOM 1659 C CA . ASP A 1 210 ? -18.562 -8.364 0.927 1.00 95.00 210 ASP A CA 1
ATOM 1660 C C . ASP A 1 210 ? -18.844 -8.162 2.423 1.00 95.00 210 ASP A C 1
ATOM 1662 O O . ASP A 1 210 ? -20.000 -8.174 2.844 1.00 95.00 210 ASP A O 1
ATOM 1666 N N . HIS A 1 211 ? -17.806 -7.978 3.246 1.00 96.31 211 HIS A N 1
ATOM 1667 C CA . HIS A 1 211 ? -17.939 -8.002 4.707 1.00 96.31 211 HIS A CA 1
ATOM 1668 C C . HIS A 1 211 ? -17.789 -6.627 5.354 1.00 96.31 211 HIS A C 1
ATOM 1670 O O . HIS A 1 211 ? -18.276 -6.439 6.470 1.00 96.31 211 HIS A O 1
ATOM 1676 N N . GLY A 1 212 ? -17.187 -5.656 4.660 1.00 95.00 212 GLY A N 1
ATOM 1677 C CA . GLY A 1 212 ? -17.163 -4.272 5.107 1.00 95.00 212 GLY A CA 1
ATOM 1678 C C . GLY A 1 212 ? -15.779 -3.720 5.422 1.00 95.00 212 GLY A C 1
ATOM 1679 O O . GLY A 1 212 ? -14.799 -3.994 4.733 1.00 95.00 212 GLY A O 1
ATOM 1680 N N . PHE A 1 213 ? -15.728 -2.891 6.458 1.00 95.31 213 PHE A N 1
ATOM 1681 C CA . PHE A 1 213 ? -14.618 -1.997 6.764 1.00 95.31 213 PHE A CA 1
ATOM 1682 C C . PHE A 1 213 ? -14.359 -1.944 8.271 1.00 95.31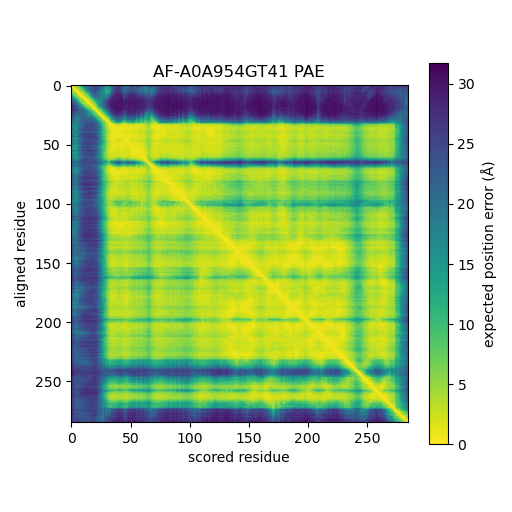 213 PHE A C 1
ATOM 1684 O O . PHE A 1 213 ? -15.298 -1.857 9.061 1.00 95.31 213 PHE A O 1
ATOM 1691 N N . ALA A 1 214 ? -13.094 -1.923 8.680 1.00 97.00 214 ALA A N 1
ATOM 1692 C CA . ALA A 1 214 ? -12.682 -1.613 10.045 1.00 97.00 214 ALA A CA 1
ATOM 1693 C C . ALA A 1 214 ? -11.460 -0.698 10.035 1.00 97.00 214 ALA A C 1
ATOM 1695 O O . ALA A 1 214 ? -10.506 -0.940 9.303 1.00 97.00 214 ALA A O 1
ATOM 1696 N N . PHE A 1 215 ? -11.464 0.322 10.886 1.00 96.94 215 PHE A N 1
ATOM 1697 C CA . PHE A 1 215 ? -10.352 1.252 11.044 1.00 96.94 215 PHE A CA 1
ATOM 1698 C C . PHE A 1 215 ? -10.147 1.524 12.528 1.00 96.94 215 PHE A C 1
ATOM 1700 O O . PHE A 1 215 ? -11.068 1.981 13.205 1.00 96.94 215 PHE A O 1
ATOM 1707 N N . VAL A 1 216 ? -8.960 1.196 13.032 1.00 96.75 216 VAL A N 1
ATOM 1708 C CA . VAL A 1 216 ? -8.655 1.232 14.465 1.00 96.75 216 VAL A CA 1
ATOM 1709 C C . VAL A 1 216 ? -7.286 1.853 14.714 1.00 96.75 216 VAL A C 1
ATOM 1711 O O . VAL A 1 216 ? -6.403 1.830 13.850 1.00 96.75 216 VAL A O 1
ATOM 1714 N N . THR A 1 217 ? -7.109 2.409 15.908 1.00 96.31 217 THR A N 1
ATOM 1715 C CA . THR A 1 217 ? -5.814 2.912 16.373 1.00 96.31 217 THR A CA 1
ATOM 1716 C C . THR A 1 217 ? -4.908 1.767 16.823 1.00 96.31 217 THR A C 1
ATOM 1718 O O . THR A 1 217 ? -5.370 0.647 17.056 1.00 96.31 217 THR A O 1
ATOM 1721 N N . GLU A 1 218 ? -3.614 2.054 16.963 1.00 95.62 218 GLU A N 1
ATOM 1722 C CA . GLU A 1 218 ? -2.640 1.146 17.573 1.00 95.62 218 GLU A CA 1
ATOM 1723 C C . GLU A 1 218 ? -3.119 0.607 18.923 1.00 95.62 218 GLU A C 1
ATOM 1725 O O . GLU A 1 218 ? -3.069 -0.600 19.136 1.00 95.62 218 GLU A O 1
ATOM 1730 N N . GLU A 1 219 ? -3.597 1.472 19.819 1.00 95.50 219 GLU A N 1
ATOM 1731 C CA . GLU A 1 219 ? -3.948 1.092 21.189 1.00 95.50 219 GLU A CA 1
ATOM 1732 C C . GLU A 1 219 ? -5.089 0.072 21.191 1.00 95.50 219 GLU A C 1
ATOM 1734 O O . GLU A 1 219 ? -4.992 -0.979 21.824 1.00 95.50 219 GLU A O 1
ATOM 1739 N N . HIS A 1 220 ? -6.134 0.336 20.402 1.00 95.75 220 HIS A N 1
ATOM 1740 C CA . HIS A 1 220 ? -7.256 -0.585 20.251 1.00 95.75 220 HIS A CA 1
ATOM 1741 C C . HIS A 1 220 ? -6.821 -1.910 19.611 1.00 95.75 220 HIS A C 1
ATOM 1743 O O . HIS A 1 220 ? -7.253 -2.985 20.030 1.00 95.75 220 HIS A O 1
ATOM 1749 N N . PHE A 1 221 ? -5.949 -1.858 18.599 1.00 97.06 221 PHE A N 1
ATOM 1750 C CA . PHE A 1 221 ? -5.475 -3.070 17.941 1.00 97.06 221 PHE A CA 1
ATOM 1751 C C . PHE A 1 221 ? -4.578 -3.918 18.848 1.00 97.06 221 PHE A C 1
ATOM 1753 O O . PHE A 1 221 ? -4.709 -5.139 18.846 1.00 97.06 221 PHE A O 1
ATOM 1760 N N . GLN A 1 222 ? -3.696 -3.302 19.635 1.00 94.88 222 GLN A N 1
ATOM 1761 C CA . GLN A 1 222 ? -2.842 -4.017 20.585 1.00 94.88 222 GLN A CA 1
ATOM 1762 C C . GLN A 1 222 ? -3.633 -4.607 21.755 1.00 94.88 222 GLN A C 1
ATOM 1764 O O . GLN A 1 222 ? -3.250 -5.647 22.277 1.00 94.88 222 GLN A O 1
ATOM 1769 N N . GLU A 1 223 ? -4.740 -3.986 22.162 1.00 97.25 223 GLU A N 1
ATOM 1770 C CA . GLU A 1 223 ? -5.594 -4.538 23.216 1.00 97.25 223 GLU A CA 1
ATOM 1771 C C . GLU A 1 223 ? -6.366 -5.778 22.743 1.00 97.25 223 GLU A C 1
ATOM 1773 O O . GLU A 1 223 ? -6.488 -6.762 23.474 1.00 97.25 223 GLU A O 1
ATOM 1778 N N . HIS A 1 224 ? -6.892 -5.749 21.516 1.00 97.06 224 HIS A N 1
ATOM 1779 C CA . HIS A 1 224 ? -7.848 -6.761 21.062 1.00 97.06 224 HIS A CA 1
ATOM 1780 C C . HIS A 1 224 ? -7.309 -7.744 20.026 1.00 97.06 224 HIS A C 1
ATOM 1782 O O . HIS A 1 224 ? -7.935 -8.783 19.818 1.00 97.06 224 HIS A O 1
ATOM 1788 N N . HIS A 1 225 ? -6.215 -7.419 19.331 1.00 97.56 225 HIS A N 1
ATOM 1789 C CA . HIS A 1 225 ? -5.635 -8.202 18.230 1.00 97.56 225 HIS A CA 1
ATOM 1790 C C . HIS A 1 225 ? -6.649 -8.644 17.157 1.00 97.56 225 HIS A C 1
ATOM 1792 O O . HIS A 1 225 ? -6.463 -9.643 16.458 1.00 97.56 225 HIS A O 1
ATOM 1798 N N . THR A 1 226 ? -7.747 -7.903 17.014 1.00 97.75 226 THR A N 1
ATOM 1799 C CA . THR A 1 226 ? -8.856 -8.245 16.123 1.00 97.75 226 THR A CA 1
ATOM 1800 C C . THR A 1 226 ? -9.319 -7.028 15.340 1.00 97.75 226 THR A C 1
ATOM 1802 O O . THR A 1 226 ? -9.343 -5.908 15.843 1.00 97.75 226 THR A O 1
ATOM 1805 N N . MET A 1 227 ? -9.703 -7.269 14.090 1.00 98.38 227 MET A N 1
ATOM 1806 C CA . MET A 1 227 ? -10.307 -6.287 13.197 1.00 98.38 227 MET A CA 1
ATOM 1807 C C . MET A 1 227 ? -11.754 -6.705 12.947 1.00 98.38 227 MET A C 1
ATOM 1809 O O . MET A 1 227 ? -12.013 -7.610 12.157 1.00 98.38 227 MET A O 1
ATOM 1813 N N . ARG A 1 228 ? -12.703 -6.074 13.646 1.00 98.25 228 ARG A N 1
ATOM 1814 C CA . ARG A 1 228 ? -14.140 -6.357 13.507 1.00 98.25 228 ARG A CA 1
ATOM 1815 C C . ARG A 1 228 ? -14.742 -5.476 12.414 1.00 98.25 228 ARG A C 1
ATOM 1817 O O . ARG A 1 228 ? -14.921 -4.277 12.623 1.00 98.25 228 ARG A O 1
ATOM 1824 N N . LEU A 1 229 ? -15.038 -6.063 11.256 1.00 98.12 229 LEU A N 1
ATOM 1825 C CA . LEU A 1 229 ? -15.590 -5.358 10.103 1.00 98.12 229 LEU A CA 1
ATOM 1826 C C . LEU A 1 229 ? -17.018 -4.882 10.380 1.00 98.12 229 LEU A C 1
ATOM 1828 O O . LEU A 1 229 ? -17.906 -5.659 10.741 1.00 98.12 229 LEU A O 1
ATOM 1832 N N . LEU A 1 230 ? -17.239 -3.591 10.154 1.00 95.44 230 LEU A N 1
ATOM 1833 C CA . LEU A 1 230 ? -18.562 -2.997 10.061 1.00 95.44 230 LEU A CA 1
ATOM 1834 C C . LEU A 1 230 ? -19.058 -3.127 8.619 1.00 95.44 230 LEU A C 1
ATOM 1836 O O . LEU A 1 230 ? -18.312 -2.779 7.703 1.00 95.44 230 LEU A O 1
ATOM 1840 N N . PRO A 1 231 ? -20.302 -3.584 8.394 1.00 93.50 231 PRO A N 1
ATOM 1841 C CA . PRO A 1 231 ? -20.826 -3.763 7.047 1.00 93.50 231 PRO A CA 1
ATOM 1842 C C . PRO A 1 231 ? -20.863 -2.435 6.289 1.00 93.50 231 PRO A C 1
ATOM 1844 O O . PRO A 1 231 ? -21.107 -1.376 6.875 1.00 93.50 231 PRO A O 1
ATOM 1847 N N . TRP A 1 232 ? -20.676 -2.499 4.970 1.00 89.56 232 TRP A N 1
ATOM 1848 C CA . TRP A 1 232 ? -20.800 -1.325 4.113 1.00 89.56 232 TRP A CA 1
ATOM 1849 C C . TRP A 1 232 ? -22.185 -0.684 4.244 1.00 89.56 232 TRP A C 1
ATOM 1851 O O . TRP A 1 232 ? -23.216 -1.361 4.240 1.00 89.56 232 TRP A O 1
ATOM 1861 N N . ALA A 1 233 ? -22.209 0.644 4.318 1.00 81.88 233 ALA A N 1
ATOM 1862 C CA . ALA A 1 233 ? -23.437 1.421 4.251 1.00 81.88 233 ALA A CA 1
ATOM 1863 C C . ALA A 1 233 ? -23.706 1.858 2.804 1.00 81.88 233 ALA A C 1
ATOM 1865 O O . ALA A 1 233 ? -22.789 2.245 2.082 1.00 81.88 233 ALA A O 1
ATOM 1866 N N . SER A 1 234 ? -24.974 1.846 2.388 1.00 74.69 234 SER A N 1
ATOM 1867 C CA . SER A 1 234 ? -25.389 2.381 1.087 1.00 74.69 234 SER A CA 1
ATOM 1868 C C . SER A 1 234 ? -26.100 3.721 1.256 1.00 74.69 234 SER A C 1
ATOM 1870 O O . SER A 1 234 ? -27.107 3.792 1.965 1.00 74.69 234 SER A O 1
ATOM 1872 N N . LEU A 1 235 ? -25.646 4.754 0.548 1.00 73.00 235 LEU A N 1
ATOM 1873 C CA . LEU A 1 235 ? -26.403 5.991 0.376 1.00 73.00 235 LEU A CA 1
ATOM 1874 C C . LEU A 1 235 ? -27.267 5.875 -0.886 1.00 73.00 235 LEU A C 1
ATOM 1876 O O . LEU A 1 235 ? -26.749 5.634 -1.974 1.00 73.00 235 LEU A O 1
ATOM 1880 N N . ARG A 1 236 ? -28.586 6.053 -0.755 1.00 73.38 236 ARG A N 1
ATOM 1881 C CA . ARG A 1 236 ? -29.503 6.151 -1.901 1.00 73.38 236 ARG A CA 1
ATOM 1882 C C . ARG A 1 236 ? -29.980 7.587 -2.036 1.00 73.38 236 ARG A C 1
ATOM 1884 O O . ARG A 1 236 ? -30.636 8.104 -1.134 1.00 73.38 236 ARG A O 1
ATOM 1891 N N . THR A 1 237 ? -29.677 8.213 -3.164 1.00 67.81 237 THR A N 1
ATOM 1892 C CA . THR A 1 237 ? -30.147 9.558 -3.504 1.00 67.81 237 THR A CA 1
ATOM 1893 C C . THR A 1 237 ? -31.211 9.477 -4.597 1.00 67.81 237 THR A C 1
ATOM 1895 O O . THR A 1 237 ? -31.215 8.564 -5.423 1.00 67.81 237 THR A O 1
ATOM 1898 N N . LYS A 1 238 ? -32.159 10.418 -4.587 1.00 71.88 238 LYS A N 1
ATOM 1899 C CA . LYS A 1 238 ? -33.153 10.583 -5.651 1.00 71.88 238 LYS A CA 1
ATOM 1900 C C . LYS A 1 238 ? -33.057 12.010 -6.164 1.00 71.88 238 LYS A C 1
ATOM 1902 O O . LYS A 1 238 ? -33.358 12.944 -5.427 1.00 71.88 238 LYS A O 1
ATOM 1907 N N . PHE A 1 239 ? -32.669 12.160 -7.421 1.00 70.38 239 PHE A N 1
ATOM 1908 C CA . PHE A 1 239 ? -32.638 13.454 -8.089 1.00 70.38 239 PHE A CA 1
ATOM 1909 C C . PHE A 1 239 ? -34.047 13.786 -8.592 1.00 70.38 239 PHE A C 1
ATOM 1911 O O . PHE A 1 239 ? -34.709 12.953 -9.217 1.00 70.38 239 PHE A O 1
ATOM 1918 N N . THR A 1 240 ? -34.556 14.965 -8.239 1.00 71.38 240 THR A N 1
ATOM 1919 C CA . THR A 1 240 ? -35.934 15.390 -8.551 1.00 71.38 240 THR A CA 1
ATOM 1920 C C . THR A 1 240 ? -36.016 16.393 -9.694 1.00 71.38 240 THR A C 1
ATOM 1922 O O . THR A 1 240 ? -37.115 16.656 -10.175 1.00 71.38 240 THR A O 1
ATOM 1925 N N . ASP A 1 241 ? -34.884 16.941 -10.128 1.00 72.25 241 ASP A N 1
ATOM 1926 C CA . ASP A 1 241 ? -34.819 17.946 -11.181 1.00 72.25 241 ASP A CA 1
ATOM 1927 C C . ASP A 1 241 ? -34.343 17.307 -12.490 1.00 72.25 241 ASP A C 1
ATOM 1929 O O . ASP A 1 241 ? -33.269 16.712 -12.546 1.00 72.25 241 ASP A O 1
ATOM 1933 N N . LYS A 1 242 ? -35.181 17.379 -13.528 1.00 62.19 242 LYS A N 1
ATOM 1934 C CA . LYS A 1 242 ? -34.933 16.747 -14.834 1.00 62.19 242 LYS A CA 1
ATOM 1935 C C . LYS A 1 242 ? -34.089 17.618 -15.766 1.00 62.19 242 LYS A C 1
ATOM 1937 O O . LYS A 1 242 ? -33.673 17.126 -16.809 1.00 62.19 242 LYS A O 1
ATOM 1942 N N . GLU A 1 243 ? -33.870 18.889 -15.421 1.00 69.00 243 GLU A N 1
ATOM 1943 C CA . GLU A 1 243 ? -33.117 19.834 -16.257 1.00 69.00 243 GLU A CA 1
ATOM 1944 C C . GLU A 1 243 ? -31.625 19.899 -15.895 1.00 69.00 243 GLU A C 1
ATOM 1946 O O . GLU A 1 243 ? -30.826 20.465 -16.642 1.00 69.00 243 GLU A O 1
ATOM 1951 N N . ARG A 1 244 ? -31.213 19.277 -14.782 1.00 58.56 244 ARG A N 1
ATOM 1952 C CA . ARG A 1 244 ? -29.799 19.138 -14.417 1.00 58.56 244 ARG A CA 1
ATOM 1953 C C . ARG A 1 244 ? -29.138 18.010 -15.200 1.00 58.56 244 ARG A C 1
ATOM 1955 O O . ARG A 1 244 ? -29.579 16.867 -15.160 1.00 58.56 244 ARG A O 1
ATOM 1962 N N . THR A 1 245 ? -28.049 18.334 -15.893 1.00 60.25 245 THR A N 1
ATOM 1963 C CA . THR A 1 245 ? -27.338 17.388 -16.766 1.00 60.25 245 THR A CA 1
ATOM 1964 C C . THR A 1 245 ? -26.291 16.541 -16.039 1.00 60.25 245 THR A C 1
ATOM 1966 O O . THR A 1 245 ? -25.927 15.488 -16.550 1.00 60.25 245 THR A O 1
ATOM 1969 N N . THR A 1 246 ? -25.820 16.961 -14.859 1.00 61.41 246 THR A N 1
ATOM 1970 C CA . THR A 1 246 ? -24.838 16.223 -14.041 1.00 61.41 246 THR A CA 1
ATOM 1971 C C . THR A 1 246 ? -24.919 16.661 -12.578 1.00 61.41 246 THR A C 1
ATOM 1973 O O . THR A 1 246 ? -24.616 17.813 -12.275 1.00 61.41 246 THR A O 1
ATOM 1976 N N . ASP A 1 247 ? -25.276 15.742 -11.680 1.00 62.03 247 ASP A N 1
ATOM 1977 C CA . ASP A 1 247 ? -25.088 15.880 -10.231 1.00 62.03 247 ASP A CA 1
ATOM 1978 C C . ASP A 1 247 ? -24.012 14.868 -9.783 1.00 62.03 247 ASP A C 1
ATOM 1980 O O . ASP A 1 247 ? -24.034 13.710 -10.202 1.00 62.03 247 ASP A O 1
ATOM 1984 N N . GLU A 1 248 ? -23.073 15.293 -8.934 1.00 66.12 248 GLU A N 1
ATOM 1985 C CA . GLU A 1 248 ? -22.013 14.444 -8.369 1.00 66.12 248 GLU A CA 1
ATOM 1986 C C . GLU A 1 248 ? -22.176 14.349 -6.846 1.00 66.12 248 GLU A C 1
ATOM 1988 O O . GLU A 1 248 ? -22.439 15.348 -6.173 1.00 66.12 248 GLU A O 1
ATOM 1993 N N . VAL A 1 249 ? -22.028 13.143 -6.291 1.00 66.00 249 VAL A N 1
ATOM 1994 C CA . VAL A 1 249 ? -22.079 12.896 -4.844 1.00 66.00 249 VAL A CA 1
ATOM 1995 C C . VAL A 1 249 ? -20.698 12.456 -4.387 1.00 66.00 249 VAL A C 1
ATOM 1997 O O . VAL A 1 249 ? -20.292 11.334 -4.656 1.00 66.00 249 VAL A O 1
ATOM 2000 N N . ASN A 1 250 ? -19.989 13.315 -3.659 1.00 68.75 250 ASN A N 1
ATOM 2001 C CA . ASN A 1 250 ? -18.691 12.976 -3.083 1.00 68.75 250 ASN A CA 1
ATOM 2002 C C . ASN A 1 250 ? -18.836 12.629 -1.601 1.00 68.75 250 ASN A C 1
ATOM 2004 O O . ASN A 1 250 ? -19.372 13.412 -0.817 1.00 68.75 250 ASN A O 1
ATOM 2008 N N . LEU A 1 251 ? -18.369 11.435 -1.230 1.00 70.19 251 LEU A N 1
ATOM 2009 C CA . LEU A 1 251 ? -18.290 10.977 0.153 1.00 70.19 251 LEU A CA 1
ATOM 2010 C C . LEU A 1 251 ? -16.822 10.954 0.566 1.00 70.19 251 LEU A C 1
ATOM 2012 O O . LEU A 1 251 ? -16.019 10.220 -0.010 1.00 70.19 251 LEU A O 1
ATOM 2016 N N . THR A 1 252 ? -16.494 11.750 1.578 1.00 73.00 252 THR A N 1
ATOM 2017 C CA . THR A 1 252 ? -15.155 11.808 2.162 1.00 73.00 252 THR A CA 1
ATOM 2018 C C . THR A 1 252 ? -15.271 11.586 3.660 1.00 73.00 252 THR A C 1
ATOM 2020 O O . THR A 1 252 ? -16.026 12.282 4.339 1.00 73.00 252 THR A O 1
ATOM 2023 N N . LEU A 1 253 ? -14.510 10.622 4.174 1.00 82.38 253 LEU A N 1
ATOM 2024 C CA . LEU A 1 253 ? -14.284 10.461 5.608 1.00 82.38 253 LEU A CA 1
ATOM 2025 C C . LEU A 1 253 ? -12.899 11.022 5.924 1.00 82.38 253 LEU A C 1
ATOM 2027 O O . LEU A 1 253 ? -11.914 10.592 5.320 1.00 82.38 253 LEU A O 1
ATOM 2031 N N . ASN A 1 254 ? -12.848 11.976 6.852 1.00 88.50 254 ASN A N 1
ATOM 2032 C CA . ASN A 1 254 ? -11.612 12.572 7.341 1.00 88.50 254 ASN A CA 1
ATOM 2033 C C . ASN A 1 254 ? -11.429 12.216 8.823 1.00 88.50 254 ASN A C 1
ATOM 2035 O O . ASN A 1 254 ? -12.327 12.454 9.634 1.00 88.50 254 ASN A O 1
ATOM 2039 N N . VAL A 1 255 ? -10.276 11.639 9.151 1.00 91.19 255 VAL A N 1
ATOM 2040 C CA . VAL A 1 255 ? -9.802 11.462 10.524 1.00 91.19 255 VAL A CA 1
ATOM 2041 C C . VAL A 1 255 ? -8.648 12.443 10.725 1.00 91.19 255 VAL A C 1
ATOM 2043 O O . VAL A 1 255 ? -7.647 12.303 10.023 1.00 91.19 255 VAL A O 1
ATOM 2046 N N . PRO A 1 256 ? -8.755 13.421 11.642 1.00 91.12 256 PRO A N 1
ATOM 2047 C CA . PRO A 1 256 ? -7.706 14.416 11.834 1.00 91.12 256 PRO A CA 1
ATOM 2048 C C . PRO A 1 256 ? -6.405 13.784 12.344 1.00 91.12 256 PRO A C 1
ATOM 2050 O O . PRO A 1 256 ? -6.403 12.688 12.906 1.00 91.12 256 PRO A O 1
ATOM 2053 N N . GLU A 1 257 ? -5.299 14.505 12.164 1.00 89.94 257 GLU A N 1
ATOM 2054 C CA . GLU A 1 257 ? -4.003 14.143 12.746 1.00 89.94 257 GLU A CA 1
ATOM 2055 C C . GLU A 1 257 ? -4.106 14.047 14.279 1.00 89.94 257 GLU A C 1
ATOM 2057 O O . GLU A 1 257 ? -4.682 14.925 14.924 1.00 89.94 257 GLU A O 1
ATOM 2062 N N . ASP A 1 258 ? -3.536 12.989 14.862 1.00 89.31 258 ASP A N 1
ATOM 2063 C CA . ASP A 1 258 ? -3.582 12.749 16.307 1.00 89.31 258 ASP A CA 1
ATOM 2064 C C . ASP A 1 258 ? -2.416 11.872 16.785 1.00 89.31 258 ASP A C 1
ATOM 2066 O O . ASP A 1 258 ? -2.110 10.844 16.181 1.00 89.31 258 ASP A O 1
ATOM 2070 N N . GLY A 1 259 ? -1.768 12.248 17.893 1.00 82.38 259 GLY A N 1
ATOM 2071 C CA . GLY A 1 259 ? -0.779 11.397 18.572 1.00 82.38 259 GLY A CA 1
ATOM 2072 C C . GLY A 1 259 ? 0.401 10.928 17.703 1.00 82.38 259 GLY A C 1
ATOM 2073 O O . GLY A 1 259 ? 0.923 9.833 17.917 1.00 82.38 259 GLY A O 1
ATOM 2074 N N . GLY A 1 260 ? 0.800 11.717 16.697 1.00 84.62 260 GLY A N 1
ATOM 2075 C CA . GLY A 1 260 ? 1.841 11.355 15.723 1.00 84.62 260 GLY A CA 1
ATOM 2076 C C . GLY A 1 260 ? 1.353 10.492 14.553 1.00 84.62 260 GLY A C 1
ATOM 2077 O O . GLY A 1 260 ? 2.152 10.136 13.688 1.00 84.62 260 GLY A O 1
ATOM 2078 N N . ARG A 1 261 ? 0.058 10.168 14.497 1.00 91.50 261 ARG A N 1
ATOM 2079 C CA . ARG A 1 261 ? -0.579 9.487 13.369 1.00 91.50 261 ARG A CA 1
ATOM 2080 C C . ARG A 1 261 ? -1.084 10.509 12.348 1.00 91.50 261 ARG A C 1
ATOM 2082 O O . ARG A 1 261 ? -1.574 11.560 12.758 1.00 91.50 261 ARG A O 1
ATOM 2089 N N . PRO A 1 262 ? -0.996 10.211 11.041 1.00 93.12 262 PRO A N 1
ATOM 2090 C CA . PRO A 1 262 ? -1.367 11.164 10.002 1.00 93.12 262 PRO A CA 1
ATOM 2091 C C . PRO A 1 262 ? -2.874 11.426 9.967 1.00 93.12 262 PRO A C 1
ATOM 2093 O O . PRO A 1 262 ? -3.666 10.602 10.426 1.00 93.12 262 PRO A O 1
ATOM 2096 N N . GLU A 1 263 ? -3.266 12.541 9.353 1.00 94.50 263 GLU A N 1
ATOM 2097 C CA . GLU A 1 263 ? -4.651 12.731 8.917 1.00 94.50 263 GLU A CA 1
ATOM 2098 C C . GLU A 1 263 ? -5.001 11.629 7.905 1.00 94.50 263 GLU A C 1
ATOM 2100 O O . GLU A 1 263 ? -4.209 11.351 7.007 1.00 94.50 263 GLU A O 1
ATOM 2105 N N . ILE A 1 264 ? -6.170 10.998 8.009 1.00 94.62 264 ILE A N 1
ATOM 2106 C CA . ILE A 1 264 ? -6.620 9.974 7.056 1.00 94.62 264 ILE A CA 1
ATOM 2107 C C . ILE A 1 264 ? -7.764 10.518 6.219 1.00 94.62 264 ILE A C 1
ATOM 2109 O O . ILE A 1 264 ? -8.774 10.962 6.759 1.00 94.62 264 ILE A O 1
ATOM 2113 N N . VAL A 1 265 ? -7.634 10.416 4.895 1.00 92.19 265 VAL A N 1
ATOM 2114 C CA . VAL A 1 265 ? -8.669 10.844 3.949 1.00 92.19 265 VAL A CA 1
ATOM 2115 C C . VAL A 1 265 ? -9.085 9.665 3.080 1.00 92.19 265 VAL A C 1
ATOM 2117 O O . VAL A 1 265 ? -8.357 9.253 2.171 1.00 92.19 265 VAL A O 1
ATOM 2120 N N . PHE A 1 266 ? -10.282 9.141 3.328 1.00 90.19 266 PHE A N 1
ATOM 2121 C CA . PHE A 1 266 ? -10.885 8.117 2.479 1.00 90.19 266 PHE A CA 1
ATOM 2122 C C . PHE A 1 266 ? -11.624 8.770 1.317 1.00 90.19 266 PHE A C 1
ATOM 2124 O O . PHE A 1 266 ? -12.483 9.627 1.525 1.00 90.19 266 PHE A O 1
ATOM 2131 N N . ASN A 1 267 ? -11.296 8.346 0.099 1.00 85.81 267 ASN A N 1
ATOM 2132 C CA . ASN A 1 267 ? -11.895 8.838 -1.134 1.00 85.81 267 ASN A CA 1
ATOM 2133 C C . ASN A 1 267 ? -12.460 7.680 -1.957 1.00 85.81 267 ASN A C 1
ATOM 2135 O O . ASN A 1 267 ? -11.877 6.596 -2.011 1.00 85.81 267 ASN A O 1
ATOM 2139 N N . GLN A 1 268 ? -13.556 7.949 -2.659 1.00 77.00 268 GLN A N 1
ATOM 2140 C CA . GLN A 1 268 ? -14.096 7.075 -3.692 1.00 77.00 268 GLN A CA 1
ATOM 2141 C C . GLN A 1 268 ? -14.051 7.810 -5.032 1.00 77.00 268 GLN A C 1
ATOM 2143 O O . GLN A 1 268 ? -14.566 8.918 -5.146 1.00 77.00 268 GLN A O 1
ATOM 2148 N N . TYR A 1 269 ? -13.440 7.198 -6.047 1.00 74.12 269 TYR A N 1
ATOM 2149 C CA . TYR A 1 269 ? -13.375 7.774 -7.390 1.00 74.12 269 TYR A CA 1
ATOM 2150 C C . TYR A 1 269 ? -14.443 7.147 -8.286 1.00 74.12 269 TYR A C 1
ATOM 2152 O O . TYR A 1 269 ? -14.282 6.041 -8.800 1.00 74.12 269 TYR A O 1
ATOM 2160 N N . TRP A 1 270 ? -15.544 7.869 -8.499 1.00 68.50 270 TRP A N 1
ATOM 2161 C CA . TRP A 1 270 ? -16.677 7.395 -9.306 1.00 68.50 270 TRP A CA 1
ATOM 2162 C C . TRP A 1 270 ? -16.314 7.116 -10.766 1.00 68.50 270 TRP A C 1
ATOM 2164 O O . TRP A 1 270 ? -16.920 6.248 -11.392 1.00 68.50 270 TRP A O 1
ATOM 2174 N N . SER A 1 271 ? -15.292 7.794 -11.296 1.00 68.69 271 SER A N 1
ATOM 2175 C CA . SER A 1 271 ? -14.758 7.552 -12.641 1.00 68.69 271 SER A CA 1
ATOM 2176 C C . SER A 1 271 ? -14.321 6.102 -12.861 1.00 68.69 271 SER A C 1
ATOM 2178 O O . SER A 1 271 ? -14.442 5.597 -13.975 1.00 68.69 271 SER A O 1
ATOM 2180 N N . ASP A 1 272 ? -13.858 5.424 -11.808 1.00 69.44 272 ASP A N 1
ATOM 2181 C CA . ASP A 1 272 ? -13.394 4.037 -11.894 1.00 69.44 272 ASP A CA 1
ATOM 2182 C C . ASP A 1 272 ? -14.568 3.034 -11.910 1.00 69.44 272 ASP A C 1
ATOM 2184 O O . ASP A 1 272 ? -14.412 1.895 -12.342 1.00 69.44 272 ASP A O 1
ATOM 2188 N N . LEU A 1 273 ? -15.770 3.452 -11.490 1.00 66.94 273 LEU A N 1
ATOM 2189 C CA . LEU A 1 273 ? -16.970 2.603 -11.468 1.00 66.94 273 LEU A CA 1
ATOM 2190 C C . LEU A 1 273 ? -17.688 2.566 -12.824 1.00 66.94 273 LEU A C 1
ATOM 2192 O O . LEU A 1 273 ? -18.298 1.559 -13.193 1.00 66.94 273 LEU A O 1
ATOM 2196 N N . VAL A 1 274 ? -17.594 3.649 -13.604 1.00 56.28 274 VAL A N 1
ATOM 2197 C CA . VAL A 1 274 ? -18.238 3.759 -14.927 1.00 56.28 274 VAL A CA 1
ATOM 2198 C C . VAL A 1 274 ? -17.694 2.702 -15.897 1.00 56.28 274 VAL A C 1
ATOM 2200 O O . VAL A 1 274 ? -18.423 2.204 -16.759 1.00 56.28 274 VAL A O 1
ATOM 2203 N N . THR A 1 275 ? -16.444 2.272 -15.722 1.00 50.19 275 THR A N 1
ATOM 2204 C CA . THR A 1 275 ? -15.826 1.221 -16.539 1.00 50.19 275 THR A CA 1
ATOM 2205 C C . THR A 1 275 ? -16.393 -0.172 -16.248 1.00 50.19 275 THR A C 1
ATOM 2207 O O . THR A 1 275 ? -16.443 -0.995 -17.159 1.00 50.19 275 THR A O 1
ATOM 2210 N N . ALA A 1 276 ? -16.872 -0.443 -15.029 1.00 41.34 276 ALA A N 1
ATOM 2211 C CA . ALA A 1 276 ? -17.505 -1.716 -14.673 1.00 41.34 276 ALA A CA 1
ATOM 2212 C C . ALA A 1 276 ? -18.981 -1.772 -15.113 1.00 41.34 276 ALA A C 1
ATOM 2214 O O . ALA A 1 276 ? -19.437 -2.788 -15.641 1.00 41.34 276 ALA A O 1
ATOM 2215 N N . ALA A 1 277 ? -19.718 -0.663 -14.984 1.00 40.62 277 ALA A N 1
ATOM 2216 C CA . ALA A 1 277 ? -21.114 -0.574 -15.428 1.00 40.62 277 ALA A CA 1
ATOM 2217 C C . ALA A 1 277 ? -21.254 -0.596 -16.962 1.00 40.62 277 ALA A C 1
ATOM 2219 O O . ALA A 1 277 ? -22.168 -1.227 -17.491 1.00 40.62 277 ALA A O 1
ATOM 2220 N N . THR A 1 278 ? -20.310 0.010 -17.693 1.00 36.12 278 THR A N 1
ATOM 2221 C CA . THR A 1 278 ? -20.281 -0.061 -19.166 1.00 36.12 278 THR A CA 1
ATOM 2222 C C . THR A 1 278 ? -20.017 -1.490 -19.661 1.00 36.12 278 THR A C 1
ATOM 2224 O O . THR A 1 278 ? -20.542 -1.873 -20.702 1.00 36.12 278 THR A O 1
ATOM 2227 N N . ARG A 1 279 ? -19.288 -2.318 -18.894 1.00 38.97 279 ARG A N 1
ATOM 2228 C CA . ARG A 1 279 ? -19.119 -3.753 -19.195 1.00 38.97 279 ARG A CA 1
ATOM 2229 C C . ARG A 1 279 ? -20.406 -4.558 -18.977 1.00 38.97 279 ARG A C 1
ATOM 2231 O O . ARG A 1 279 ? -20.668 -5.465 -19.755 1.00 38.97 279 ARG A O 1
ATOM 2238 N N . ARG A 1 280 ? -21.233 -4.211 -17.978 1.00 37.09 280 ARG A N 1
ATOM 2239 C CA . ARG A 1 280 ? -22.538 -4.870 -17.746 1.00 37.09 280 ARG A CA 1
ATOM 2240 C C . ARG A 1 280 ? -23.601 -4.461 -18.768 1.00 37.09 280 ARG A C 1
ATOM 2242 O O . ARG A 1 280 ? -24.323 -5.315 -19.258 1.00 37.09 280 ARG A O 1
ATOM 2249 N N . ASN A 1 281 ? -23.647 -3.190 -19.165 1.00 31.81 281 ASN A N 1
ATOM 2250 C CA . ASN A 1 281 ? -24.625 -2.705 -20.151 1.00 31.81 281 ASN A CA 1
ATOM 2251 C C . ASN A 1 281 ? -24.299 -3.093 -21.607 1.00 31.81 281 ASN A C 1
ATOM 2253 O O . ASN A 1 281 ? -25.094 -2.815 -22.497 1.00 31.81 281 ASN A O 1
ATOM 2257 N N . GLN A 1 282 ? -23.149 -3.724 -21.865 1.00 33.50 282 GLN A N 1
ATOM 2258 C CA . GLN A 1 282 ? -22.856 -4.396 -23.140 1.00 33.50 282 GLN A CA 1
ATOM 2259 C C . GLN A 1 282 ? -23.150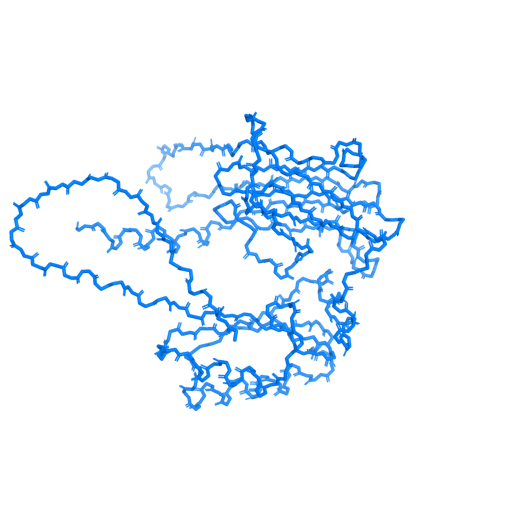 -5.910 -23.093 1.00 33.50 282 GLN A C 1
ATOM 2261 O O . GLN A 1 282 ? -22.908 -6.605 -24.077 1.00 33.50 282 GLN A O 1
ATOM 2266 N N . GLN A 1 283 ? -23.655 -6.422 -21.962 1.00 36.88 283 GLN A N 1
ATOM 2267 C CA . GLN A 1 283 ? -23.970 -7.838 -21.730 1.00 36.88 283 GLN A CA 1
ATOM 2268 C C . GLN A 1 283 ? -25.468 -8.123 -21.525 1.00 36.88 283 GLN A C 1
ATOM 2270 O O . GLN A 1 283 ? -25.834 -9.289 -21.387 1.00 36.88 283 GLN A O 1
ATOM 2275 N N . GLU A 1 284 ? -26.339 -7.114 -21.558 1.00 27.20 284 GLU A N 1
ATOM 2276 C CA . GLU A 1 284 ? -27.789 -7.320 -21.677 1.00 27.20 284 GLU A CA 1
ATOM 2277 C C . GLU A 1 284 ? -28.249 -6.928 -23.098 1.00 27.20 284 GLU A C 1
ATOM 2279 O O . GLU A 1 284 ? -27.777 -5.910 -23.609 1.00 27.20 284 GLU A O 1
ATOM 2284 N N . PRO A 1 285 ? -29.070 -7.768 -23.763 1.00 40.69 285 PRO A N 1
ATOM 2285 C CA . PRO A 1 285 ? -29.338 -7.715 -25.207 1.00 40.69 285 PRO A CA 1
ATOM 2286 C C . PRO A 1 285 ? -30.123 -6.488 -25.685 1.00 40.69 285 PRO A C 1
ATOM 2288 O O . PRO A 1 285 ? -31.003 -6.002 -24.938 1.00 40.69 285 PRO A O 1
#

Secondary structure (DSSP, 8-state):
--------------------------PPPPP--EEEEE-SS-EEETTTEEE-HHHHHHHHHT-SSSTT-EEEEEE-HHHHHTTHHHHHHHHHHHHHHTTS-SEEEEEE--HHHHHHHTT--SGGGGS--GGG-EEEEEE-TTS-B-TT-EEEEE-PPPTT-S--EEEEEEETTEES-GGGSEEEE--TTSEEEE-PPTT---EEEEEETTTEEEEEEHHHHHHH-EEEPBPPP--------SS-S-------EEE--BTTBPEEEEEE-THHHHHHHHHHTTS--

Solvent-accessible surface area (backbone atoms only — not comparable to full-atom values): 17050 Å² total; per-residue (Å²): 135,87,81,80,75,88,74,84,80,77,88,74,87,83,83,92,73,93,69,95,69,92,76,78,78,76,76,76,78,80,68,67,62,52,41,34,33,37,27,52,65,39,34,18,46,70,68,75,40,84,47,57,72,68,55,53,52,52,54,52,70,64,52,93,62,71,83,67,28,38,43,38,38,29,39,20,70,58,10,50,76,70,48,50,46,64,57,47,48,55,55,55,52,49,38,38,74,72,62,63,34,59,47,70,48,82,50,63,58,56,77,76,38,24,59,59,48,47,69,33,75,52,78,70,67,69,58,77,61,71,92,43,57,44,68,36,35,31,24,31,80,86,69,42,62,33,52,66,25,44,35,35,55,44,61,50,61,57,85,91,51,90,69,53,68,45,79,45,49,40,50,88,48,36,70,67,62,62,81,69,50,52,68,41,56,20,38,82,79,3,40,37,68,48,66,64,64,86,98,56,47,33,34,44,35,38,32,25,64,91,47,17,41,28,76,44,47,45,70,61,34,72,73,63,36,52,43,63,19,43,66,75,84,83,89,87,84,83,87,86,66,88,85,68,91,78,86,86,87,86,66,72,52,76,45,74,63,52,89,70,26,44,19,36,36,43,40,62,62,68,79,70,51,54,64,58,53,55,57,52,68,73,71,59,135

Sequence (285 aa):
MSVQCRALAVSMLACLVLYGGRSVMAEEPASCDFSVVVAKHVLLLEGREIVSWDDIEQKVRSFPNGPRNTVHFYFTSAARSNGKAEELKKKIWDLQKERILYGHSEGSLWPRTDIGYDKIETADDLQRDAERRIAGTVLNRDEQLVEGAEVILIGPVDPSISYRSYHIALVEGHVRNRLEHDWTLSAEDGAFSIYPQPAKSFYVLAVHPDHGFAFVTEEHFQEHHTMRLLPWASLRTKFTDKERTTDEVNLTLNVPEDGGRPEIVFNQYWSDLVTAATRRNQQEP